Protein AF-W2P887-F1 (afdb_monomer_lite)

Radius of gyration: 29.13 Å; chains: 1; bounding box: 66×40×72 Å

Sequence (204 aa):
MIRRPKNTNKAKFKALDRGAKTVVAAAAAVGVNRSTWYRRKKQEATIKVAAHNTATIFYTSRTTKILLDWIVEMRKNRYLCVSMACMLIMLARYDPERAKYRTRLGNLAFLKRFLKRNRLTVRRITQKGRKKRSDMEIWQPSVDGCRLLILDSLKVNRMASLRAVLGKCCTQLQFVSSGITGLGQPMDVAVMKPFKDAFPYVCI

pLDD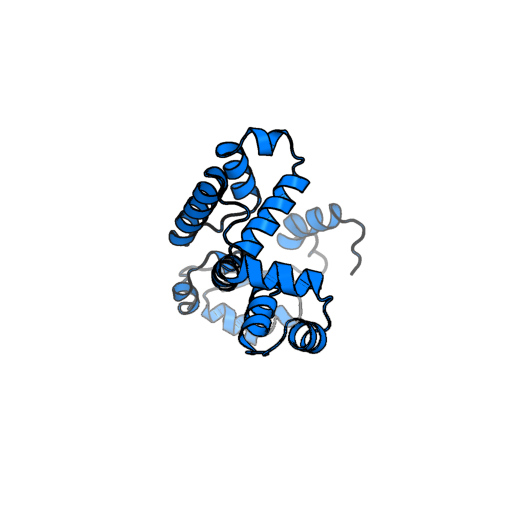T: mean 71.57, std 14.9, range [26.7, 88.81]

Organism: Phytophthora nicotianae (strain INRA-310) (NCBI:txid761204)

Foldseek 3Di:
DPPDPPLVLLVLLVLVVPPDPDLVVSCVVSVHDSVVSVVSVVCNVVSVVPSVVDQDPPDPDVLLVVLVVVQVVQVVVLQDQCDLVNSLVSSCVSPVPVSVVDDPVRSSVVVVVSCVSVVNDRDDDDPVSRDDPVVVVPPPPPDPDQAEDEEEPDPVCPDPVNVVVCVVVNYHYDYDYPPCCCPPPCCNPVPVVVVCVVPVPDDD

Secondary structure (DSSP, 8-state):
-------HHHHHHHHHTT--SSHHHHHHHHT--HHHHHHHHHTHHHHHHHHHS-S-GGG--HHHHHHHHHHHHHHHTSS----HHHHHHHHHHH-HHHHHHS-HHHHHHHHHHHHHHTT-------GGGGS-SHHHH--S----S-EEEEEE--TTTT-HHHHHHHHHTTEEEEEEPTT-HHHH-HIIIIIIHHHHHT-TT---

Structure (mmCIF, N/CA/C/O backbone):
data_AF-W2P887-F1
#
_entry.id   AF-W2P887-F1
#
loop_
_atom_site.group_PDB
_atom_site.id
_atom_site.type_symbol
_atom_site.label_atom_id
_atom_site.label_alt_id
_atom_site.label_comp_id
_atom_site.label_asym_id
_atom_site.label_entity_id
_atom_site.label_seq_id
_atom_site.pdbx_PDB_ins_code
_atom_site.Cartn_x
_atom_site.Cartn_y
_atom_site.Cartn_z
_atom_site.occupancy
_atom_site.B_iso_or_equiv
_atom_site.auth_seq_id
_atom_site.auth_comp_id
_atom_site.auth_asym_id
_atom_site.auth_atom_id
_atom_site.pdbx_PDB_model_num
ATOM 1 N N . MET A 1 1 ? -7.686 -0.568 -12.544 1.00 30.73 1 MET A N 1
ATOM 2 C CA . MET A 1 1 ? -6.718 -1.331 -13.375 1.00 30.73 1 MET A CA 1
ATOM 3 C C . MET A 1 1 ? -5.423 -1.637 -12.616 1.00 30.73 1 MET A C 1
ATOM 5 O O . MET A 1 1 ? -4.614 -0.744 -12.369 1.00 30.73 1 MET A O 1
ATOM 9 N N . ILE A 1 2 ? -5.192 -2.898 -12.239 1.00 26.70 2 ILE A N 1
ATOM 10 C CA . ILE A 1 2 ? -3.908 -3.337 -11.672 1.00 26.70 2 ILE A CA 1
ATOM 11 C C . ILE A 1 2 ? -2.881 -3.372 -12.812 1.00 26.70 2 ILE A C 1
ATOM 13 O O . ILE A 1 2 ? -2.858 -4.309 -13.603 1.00 26.70 2 ILE A O 1
ATOM 17 N N . ARG A 1 3 ? -2.015 -2.353 -12.917 1.00 31.94 3 ARG A N 1
ATOM 18 C CA . ARG A 1 3 ? -0.856 -2.418 -13.826 1.00 31.94 3 ARG A CA 1
ATOM 19 C C . ARG A 1 3 ? 0.043 -3.580 -13.384 1.00 31.94 3 ARG A C 1
ATOM 21 O O . ARG A 1 3 ? 0.702 -3.468 -12.343 1.00 31.94 3 ARG A O 1
ATOM 28 N N . ARG A 1 4 ? 0.031 -4.684 -14.145 1.00 38.22 4 ARG A N 1
ATOM 29 C CA . ARG A 1 4 ? 1.011 -5.775 -14.033 1.00 38.22 4 ARG A CA 1
ATOM 30 C C . ARG A 1 4 ? 2.406 -5.179 -14.280 1.00 38.22 4 ARG A C 1
ATOM 32 O O . ARG A 1 4 ? 2.539 -4.328 -15.165 1.00 38.22 4 ARG A O 1
ATOM 39 N N . PRO A 1 5 ? 3.440 -5.553 -13.506 1.00 47.03 5 PRO A N 1
ATOM 40 C CA . PRO A 1 5 ? 4.797 -5.119 -13.803 1.00 47.03 5 PRO A CA 1
ATOM 41 C C . PRO A 1 5 ? 5.125 -5.568 -15.226 1.00 47.03 5 PRO A C 1
ATOM 43 O O . PRO A 1 5 ? 4.989 -6.752 -15.537 1.00 47.03 5 PRO A O 1
ATOM 46 N N . LYS A 1 6 ? 5.503 -4.633 -16.107 1.00 50.62 6 LYS A N 1
ATOM 47 C CA . LYS A 1 6 ? 5.934 -4.985 -17.461 1.00 50.62 6 LYS A CA 1
ATOM 48 C C . LYS A 1 6 ? 7.164 -5.874 -17.305 1.00 50.62 6 LYS A C 1
ATOM 50 O O . LYS A 1 6 ? 8.239 -5.391 -16.952 1.00 50.62 6 LYS A O 1
ATOM 55 N N . ASN A 1 7 ? 7.001 -7.175 -17.533 1.00 60.78 7 ASN A N 1
ATOM 56 C CA . ASN A 1 7 ? 8.072 -8.166 -17.455 1.00 60.78 7 ASN A CA 1
ATOM 57 C C . ASN A 1 7 ? 8.981 -8.091 -18.696 1.00 60.78 7 ASN A C 1
ATOM 59 O O . ASN A 1 7 ? 9.309 -9.081 -19.346 1.00 60.78 7 ASN A O 1
ATOM 63 N N . THR A 1 8 ? 9.321 -6.860 -19.067 1.00 69.31 8 THR A N 1
ATOM 64 C CA . THR A 1 8 ? 9.947 -6.492 -20.330 1.00 69.31 8 THR A CA 1
ATOM 65 C C . THR A 1 8 ? 11.351 -7.065 -20.427 1.00 69.31 8 THR A C 1
ATOM 67 O O . THR A 1 8 ? 11.766 -7.433 -21.514 1.00 69.31 8 THR A O 1
ATOM 70 N N . ASN A 1 9 ? 12.072 -7.186 -19.308 1.00 72.25 9 ASN A N 1
ATOM 71 C CA . ASN A 1 9 ? 13.423 -7.748 -19.302 1.00 72.25 9 ASN A CA 1
ATOM 72 C C . ASN A 1 9 ? 13.411 -9.272 -19.458 1.00 72.25 9 ASN A C 1
ATOM 74 O O . ASN A 1 9 ? 14.207 -9.787 -20.231 1.00 72.25 9 ASN A O 1
ATOM 78 N N . LYS A 1 10 ? 12.453 -9.986 -18.849 1.00 74.12 10 LYS A N 1
ATOM 79 C CA . LYS A 1 10 ? 12.288 -11.431 -19.080 1.00 74.12 10 LYS A CA 1
ATOM 80 C C . LYS A 1 10 ? 11.846 -11.730 -20.511 1.00 74.12 10 LYS A C 1
ATOM 82 O O . LYS A 1 10 ? 12.328 -12.686 -21.101 1.00 74.12 10 LYS A O 1
ATOM 87 N N . ALA A 1 11 ? 10.981 -10.894 -21.091 1.00 76.75 11 ALA A N 1
ATOM 88 C CA . ALA A 1 11 ? 10.606 -10.998 -22.502 1.00 76.75 11 ALA A CA 1
ATOM 89 C C . ALA A 1 11 ? 11.792 -10.709 -23.442 1.00 76.75 11 ALA A C 1
ATOM 91 O O . ALA A 1 11 ? 11.994 -11.443 -24.403 1.00 76.75 11 ALA A O 1
ATOM 92 N N . LYS A 1 12 ? 12.611 -9.688 -23.143 1.00 78.25 12 LYS A N 1
ATOM 93 C CA . LYS A 1 12 ? 13.851 -9.393 -23.885 1.00 78.25 12 LYS A CA 1
ATOM 94 C C . LYS A 1 12 ? 14.859 -10.538 -23.794 1.00 78.25 12 LYS A C 1
ATOM 96 O O . LYS A 1 12 ? 15.437 -10.887 -24.811 1.00 78.25 12 LYS A O 1
ATOM 101 N N . PHE A 1 13 ? 15.043 -11.120 -22.610 1.00 78.38 13 PHE A N 1
ATOM 102 C CA . PHE A 1 13 ? 15.954 -12.244 -22.403 1.00 78.38 13 PHE A CA 1
ATOM 103 C C . PHE A 1 13 ? 15.488 -13.495 -23.159 1.00 78.38 13 PHE A C 1
ATOM 105 O O . PHE A 1 13 ? 16.244 -14.039 -23.950 1.00 78.38 13 PHE A O 1
ATOM 112 N N . LYS A 1 14 ? 14.205 -13.869 -23.036 1.00 80.00 14 LYS A N 1
ATOM 113 C CA . LYS A 1 14 ? 13.611 -14.966 -23.822 1.00 80.00 14 LYS A CA 1
ATOM 114 C C . LYS A 1 14 ? 13.719 -14.759 -25.331 1.00 80.00 14 LYS A C 1
ATOM 116 O O . LYS A 1 14 ? 13.751 -15.730 -26.070 1.00 80.00 14 LYS A O 1
ATOM 121 N N . ALA A 1 15 ? 13.699 -13.511 -25.793 1.00 78.81 15 ALA A N 1
ATOM 122 C CA . ALA A 1 15 ? 13.874 -13.211 -27.204 1.00 78.81 15 ALA A CA 1
ATOM 123 C C . ALA A 1 15 ? 15.321 -13.465 -27.656 1.00 78.81 15 ALA A C 1
ATOM 125 O O . ALA A 1 15 ? 15.508 -14.039 -28.721 1.00 78.81 15 ALA A O 1
ATOM 126 N N . LEU A 1 16 ? 16.317 -13.073 -26.849 1.00 76.62 16 LEU A N 1
ATOM 127 C CA . LEU A 1 16 ? 17.747 -13.278 -27.129 1.00 76.62 16 LEU A CA 1
ATOM 128 C C . LEU A 1 16 ? 18.133 -14.767 -27.176 1.00 76.62 16 LEU A C 1
ATOM 130 O O . LEU A 1 16 ? 18.945 -15.146 -28.010 1.00 76.62 16 LEU A O 1
ATOM 134 N N . ASP A 1 17 ? 17.471 -15.600 -26.370 1.00 71.06 17 ASP A N 1
ATOM 135 C CA . ASP A 1 17 ? 17.682 -17.055 -26.297 1.00 71.06 17 ASP A CA 1
ATOM 136 C C . ASP A 1 17 ? 17.237 -17.820 -27.565 1.00 71.06 17 ASP A C 1
ATOM 138 O O . ASP A 1 17 ? 17.577 -18.979 -27.762 1.00 71.06 17 ASP A O 1
ATOM 142 N N . ARG A 1 18 ? 16.494 -17.177 -28.484 1.00 66.94 18 ARG A N 1
ATOM 143 C CA . ARG A 1 18 ? 15.943 -17.822 -29.697 1.00 66.94 18 ARG A CA 1
ATOM 144 C C . ARG A 1 18 ? 16.965 -18.111 -30.808 1.00 66.94 18 ARG A C 1
ATOM 146 O O . ARG A 1 18 ? 16.555 -18.421 -31.920 1.00 66.94 18 ARG A O 1
ATOM 153 N N . GLY A 1 19 ? 18.269 -18.010 -30.543 1.00 60.59 19 GLY A N 1
ATOM 154 C CA . GLY A 1 19 ? 19.315 -18.621 -31.381 1.00 60.59 19 GLY A CA 1
ATOM 155 C C . GLY A 1 19 ? 19.287 -18.279 -32.880 1.00 60.59 19 GLY A C 1
ATOM 156 O O . GLY A 1 19 ? 19.616 -19.122 -33.710 1.00 60.59 19 GLY A O 1
ATOM 157 N N . ALA A 1 20 ? 18.874 -17.069 -33.265 1.00 62.34 20 ALA A N 1
ATOM 158 C CA . ALA A 1 20 ? 18.814 -16.687 -34.676 1.00 62.34 20 ALA A CA 1
ATOM 159 C C . ALA A 1 20 ? 20.214 -16.379 -35.245 1.00 62.34 20 ALA A C 1
ATOM 161 O O . ALA A 1 20 ? 20.971 -15.590 -34.673 1.00 62.34 20 ALA A O 1
ATOM 162 N N . LYS A 1 21 ? 20.531 -16.962 -36.413 1.00 65.75 21 LYS A N 1
ATOM 163 C CA . LYS A 1 21 ? 21.855 -16.889 -37.067 1.00 65.75 21 LYS A CA 1
ATOM 164 C C . LYS A 1 21 ? 22.260 -15.472 -37.506 1.00 65.75 21 LYS A C 1
ATOM 166 O O . LYS A 1 21 ? 23.446 -15.164 -37.539 1.00 65.75 21 LYS A O 1
ATOM 171 N N . THR A 1 22 ? 21.303 -14.584 -37.804 1.00 75.50 22 THR A N 1
ATOM 172 C CA . THR A 1 22 ? 21.578 -13.203 -38.247 1.00 75.50 22 THR A CA 1
ATOM 173 C C . THR A 1 22 ? 20.774 -12.157 -37.471 1.00 75.50 22 THR A C 1
ATOM 175 O O . THR A 1 22 ? 19.645 -12.387 -37.037 1.00 75.50 22 THR A O 1
ATOM 178 N N . VAL A 1 23 ? 21.355 -10.959 -37.314 1.00 73.56 23 VAL A N 1
ATOM 179 C CA . VAL A 1 23 ? 20.752 -9.814 -36.594 1.00 73.56 23 VAL A CA 1
ATOM 180 C C . VAL A 1 23 ? 19.424 -9.382 -37.230 1.00 73.56 23 VAL A C 1
ATOM 182 O O . VAL A 1 23 ? 18.516 -8.974 -36.514 1.00 73.56 23 VAL A O 1
ATOM 185 N N . VAL A 1 24 ? 19.296 -9.487 -38.557 1.00 76.88 24 VAL A N 1
ATOM 186 C CA . VAL A 1 24 ? 18.097 -9.080 -39.310 1.00 76.88 24 VAL A CA 1
ATOM 187 C C . VAL A 1 24 ? 16.934 -10.042 -39.061 1.00 76.88 24 VAL A C 1
ATOM 189 O O . VAL A 1 24 ? 15.846 -9.594 -38.704 1.00 76.88 24 VAL A O 1
ATOM 192 N N . ALA A 1 25 ? 17.177 -11.353 -39.144 1.00 77.44 25 ALA A N 1
ATOM 193 C CA . ALA A 1 25 ? 16.158 -12.366 -38.868 1.00 77.44 25 ALA A CA 1
ATOM 194 C C . ALA A 1 25 ? 15.693 -12.318 -37.404 1.00 77.44 25 ALA A C 1
ATOM 196 O O . ALA A 1 25 ? 14.500 -12.386 -37.111 1.00 77.44 25 ALA A O 1
ATOM 197 N N . ALA A 1 26 ? 16.633 -12.116 -36.479 1.00 77.19 26 ALA A N 1
ATOM 198 C CA . ALA A 1 26 ? 16.341 -12.004 -35.055 1.00 77.19 26 ALA A CA 1
ATOM 199 C C . ALA A 1 26 ? 15.503 -10.757 -34.711 1.00 77.19 26 ALA A C 1
ATOM 201 O O . ALA A 1 26 ? 14.602 -10.808 -33.874 1.00 77.19 26 ALA A O 1
ATOM 202 N N . ALA A 1 27 ? 15.788 -9.633 -35.374 1.00 79.62 27 ALA A N 1
ATOM 203 C CA . ALA A 1 27 ? 15.058 -8.381 -35.219 1.00 79.62 27 ALA A CA 1
ATOM 204 C C . ALA A 1 27 ? 13.618 -8.492 -35.764 1.00 79.62 27 ALA A C 1
ATOM 206 O O . ALA A 1 27 ? 12.669 -8.108 -35.073 1.00 79.62 27 ALA A O 1
ATOM 207 N N . ALA A 1 28 ? 13.451 -9.102 -36.943 1.00 81.81 28 ALA A N 1
ATOM 208 C CA . ALA A 1 28 ? 12.149 -9.365 -37.557 1.00 81.81 28 ALA A CA 1
ATOM 209 C C . ALA A 1 28 ? 11.279 -10.306 -36.703 1.00 81.81 28 ALA A C 1
ATOM 211 O O . ALA A 1 28 ? 10.123 -9.989 -36.431 1.00 81.81 28 ALA A O 1
ATOM 212 N N . ALA A 1 29 ? 11.852 -11.392 -36.171 1.00 80.12 29 ALA A N 1
ATOM 213 C CA . ALA A 1 29 ? 11.143 -12.373 -35.338 1.00 80.12 29 ALA A CA 1
ATOM 214 C C . ALA A 1 29 ? 10.575 -11.803 -34.021 1.00 80.12 29 ALA A C 1
ATOM 216 O O . ALA A 1 29 ? 9.721 -12.417 -33.380 1.00 80.12 29 ALA A O 1
ATOM 217 N N . VAL A 1 30 ? 11.072 -10.645 -33.581 1.00 78.81 30 VAL A N 1
ATOM 218 C CA . VAL A 1 30 ? 10.656 -9.981 -32.335 1.00 78.81 30 VAL A CA 1
ATOM 219 C C . VAL A 1 30 ? 9.882 -8.687 -32.627 1.00 78.81 30 VAL A C 1
ATOM 221 O O . VAL A 1 30 ? 9.382 -8.058 -31.694 1.00 78.81 30 VAL A O 1
ATOM 224 N N . GLY A 1 31 ? 9.757 -8.291 -33.900 1.00 82.75 31 GLY A N 1
ATOM 225 C CA . GLY A 1 31 ? 9.081 -7.061 -34.319 1.00 82.75 31 GLY A CA 1
ATOM 226 C C . GLY A 1 31 ? 9.814 -5.794 -33.870 1.00 82.75 31 GLY A C 1
ATOM 227 O O . GLY A 1 31 ? 9.191 -4.839 -33.410 1.00 82.75 31 GLY A O 1
ATOM 228 N N . VAL A 1 32 ? 11.150 -5.793 -33.903 1.00 83.12 32 VAL A N 1
ATOM 229 C CA . VAL A 1 32 ? 11.984 -4.691 -33.399 1.00 83.12 32 VAL A CA 1
ATOM 230 C C . VAL A 1 32 ? 13.008 -4.283 -34.457 1.00 83.12 32 VAL A C 1
ATOM 232 O O . VAL A 1 32 ? 13.523 -5.127 -35.171 1.00 83.12 32 VAL A O 1
ATOM 235 N N . ASN A 1 33 ? 13.359 -2.995 -34.539 1.00 87.75 33 ASN A N 1
ATOM 236 C CA . ASN A 1 33 ? 14.396 -2.523 -35.463 1.00 87.75 33 ASN A CA 1
ATOM 237 C C . ASN A 1 33 ? 15.772 -3.176 -35.182 1.00 87.75 33 ASN A C 1
ATOM 239 O O . ASN A 1 33 ? 16.153 -3.385 -34.021 1.00 87.75 33 ASN A O 1
ATOM 243 N N . ARG A 1 34 ? 16.551 -3.421 -36.247 1.00 84.25 34 ARG A N 1
ATOM 244 C CA . ARG A 1 34 ? 17.922 -3.965 -36.216 1.00 84.25 34 ARG A CA 1
ATOM 245 C C . ARG A 1 34 ? 18.828 -3.271 -35.190 1.00 84.25 34 ARG A C 1
ATOM 247 O O . ARG A 1 34 ? 19.528 -3.954 -34.443 1.00 84.25 34 ARG A O 1
ATOM 254 N N . SER A 1 35 ? 18.793 -1.940 -35.104 1.00 85.44 35 SER A N 1
ATOM 255 C CA . SER A 1 35 ? 19.617 -1.159 -34.164 1.00 85.44 35 SER A CA 1
ATOM 256 C C . SER A 1 35 ? 19.277 -1.461 -32.700 1.00 85.44 35 SER A C 1
ATOM 258 O O . SER A 1 35 ? 20.150 -1.598 -31.839 1.00 85.44 35 SER A O 1
ATOM 260 N N . THR A 1 36 ? 17.990 -1.646 -32.410 1.00 83.00 36 THR A N 1
ATOM 261 C CA . THR A 1 36 ? 17.512 -1.967 -31.067 1.00 83.00 36 THR A CA 1
ATOM 262 C C . THR A 1 36 ? 17.841 -3.410 -30.694 1.00 83.00 36 THR A C 1
ATOM 264 O O . THR A 1 36 ? 18.157 -3.667 -29.530 1.00 83.00 36 THR A O 1
ATOM 267 N N . TRP A 1 37 ? 17.817 -4.339 -31.655 1.00 83.19 37 TRP A N 1
ATOM 268 C CA . TRP A 1 37 ? 18.294 -5.706 -31.446 1.00 83.19 37 TRP A CA 1
ATOM 269 C C . TRP A 1 37 ? 19.796 -5.746 -31.146 1.00 83.19 37 TRP A C 1
ATOM 271 O O . TRP A 1 37 ? 20.202 -6.336 -30.146 1.00 83.19 37 TRP A O 1
ATOM 281 N N . TYR A 1 38 ? 20.606 -5.034 -31.934 1.00 83.88 38 TYR A N 1
ATOM 282 C CA . TYR A 1 38 ? 22.048 -4.914 -31.713 1.00 83.88 38 TYR A CA 1
ATOM 283 C C . TYR A 1 38 ? 22.377 -4.399 -30.304 1.00 83.88 38 TYR A C 1
ATOM 285 O O . TYR A 1 38 ? 23.150 -5.019 -29.573 1.00 83.88 38 TYR A O 1
ATOM 293 N N . ARG A 1 39 ? 21.707 -3.325 -29.861 1.00 83.50 39 ARG A N 1
ATOM 294 C CA . ARG A 1 39 ? 21.875 -2.783 -28.502 1.00 83.50 39 ARG A CA 1
ATOM 295 C C . ARG A 1 39 ? 21.492 -3.787 -27.410 1.00 83.50 39 ARG A C 1
ATOM 297 O O . ARG A 1 39 ? 22.158 -3.841 -26.381 1.00 83.50 39 ARG A O 1
ATOM 304 N N . ARG A 1 40 ? 20.431 -4.578 -27.620 1.00 85.38 40 ARG A N 1
ATOM 305 C CA . ARG A 1 40 ? 20.018 -5.629 -26.672 1.00 85.38 40 ARG A CA 1
ATOM 306 C C . ARG A 1 40 ? 21.051 -6.748 -26.591 1.00 85.38 40 ARG A C 1
ATOM 308 O O . ARG A 1 40 ? 21.378 -7.147 -25.482 1.00 85.38 40 ARG A O 1
ATOM 315 N N . LYS A 1 41 ? 21.589 -7.196 -27.729 1.00 83.25 41 LYS A N 1
ATOM 316 C CA . LYS A 1 41 ? 22.638 -8.224 -27.779 1.00 83.25 41 LYS A CA 1
ATOM 317 C C . LYS A 1 41 ? 23.917 -7.753 -27.074 1.00 83.25 41 LYS A C 1
ATOM 319 O O . LYS A 1 41 ? 24.463 -8.473 -26.253 1.00 83.25 41 LYS A O 1
ATOM 324 N N . LYS A 1 42 ? 24.328 -6.495 -27.280 1.00 86.38 42 LYS A N 1
ATOM 325 C CA . LYS A 1 42 ? 25.476 -5.897 -26.569 1.00 86.38 42 LYS A CA 1
ATOM 326 C C . LYS A 1 42 ? 25.290 -5.855 -25.041 1.00 86.38 42 LYS A C 1
ATOM 328 O O . LYS A 1 42 ? 26.265 -5.891 -24.305 1.00 86.38 42 LYS A O 1
ATOM 333 N N . GLN A 1 43 ? 24.048 -5.769 -24.562 1.00 85.31 43 GLN A N 1
ATOM 334 C CA . GLN A 1 43 ? 23.698 -5.697 -23.136 1.00 85.31 43 GLN A CA 1
ATOM 335 C C . GLN A 1 43 ? 23.152 -7.023 -22.587 1.00 85.31 43 GLN A C 1
ATOM 337 O O . GLN A 1 43 ? 22.463 -7.032 -21.566 1.00 85.31 43 GLN A O 1
ATOM 342 N N . GLU A 1 44 ? 23.418 -8.144 -23.254 1.00 83.94 44 GLU A N 1
ATOM 343 C CA . GLU A 1 44 ? 22.816 -9.439 -22.936 1.00 83.94 44 GLU A CA 1
ATOM 344 C C . GLU A 1 44 ? 23.065 -9.879 -21.489 1.00 83.94 44 GLU A C 1
ATOM 346 O O . GLU A 1 44 ? 22.110 -10.201 -20.781 1.00 83.94 44 GLU A O 1
ATOM 351 N N . ALA A 1 45 ? 24.309 -9.804 -21.009 1.00 82.31 45 ALA A N 1
ATOM 352 C CA . ALA A 1 45 ? 24.655 -10.149 -19.629 1.00 82.31 45 ALA A CA 1
ATOM 353 C C . ALA A 1 45 ? 23.879 -9.290 -18.611 1.00 82.31 45 ALA A C 1
ATOM 355 O O . ALA A 1 45 ? 23.282 -9.809 -17.666 1.00 82.31 45 ALA A O 1
ATOM 356 N N . THR A 1 46 ? 23.791 -7.978 -18.847 1.00 80.75 46 THR A N 1
ATOM 357 C CA . THR A 1 46 ? 23.026 -7.047 -18.005 1.00 80.75 46 THR A CA 1
ATOM 358 C C . THR A 1 46 ? 21.527 -7.345 -18.048 1.00 80.75 46 THR A C 1
ATOM 360 O O . THR A 1 46 ? 20.853 -7.296 -17.018 1.00 80.75 46 THR A O 1
ATOM 363 N N . ILE A 1 47 ? 20.986 -7.686 -19.222 1.00 80.00 47 ILE A N 1
ATOM 364 C CA . ILE A 1 47 ? 19.578 -8.058 -19.398 1.00 80.00 47 ILE A CA 1
ATOM 365 C C . ILE A 1 47 ? 19.282 -9.389 -18.702 1.00 80.00 47 ILE A C 1
ATOM 367 O O . ILE A 1 47 ? 18.226 -9.494 -18.086 1.00 80.00 47 ILE A O 1
ATOM 371 N N . LYS A 1 48 ? 20.198 -10.366 -18.733 1.00 81.12 48 LYS A N 1
ATOM 372 C CA . LYS A 1 48 ? 20.083 -11.651 -18.024 1.00 81.12 48 LYS A CA 1
ATOM 373 C C . LYS A 1 48 ? 20.023 -11.436 -16.512 1.00 81.12 48 LYS A C 1
ATOM 375 O O . LYS A 1 48 ? 19.069 -11.875 -15.867 1.00 81.12 48 LYS A O 1
ATOM 380 N N . VAL A 1 49 ? 20.966 -10.664 -15.970 1.00 76.81 49 VAL A N 1
ATOM 381 C CA . VAL A 1 49 ? 20.989 -10.283 -14.549 1.00 76.81 49 VAL A CA 1
ATOM 382 C C . VAL A 1 49 ? 19.713 -9.529 -14.169 1.00 76.81 49 VAL A C 1
ATOM 384 O O . VAL A 1 49 ? 19.068 -9.878 -13.188 1.00 76.81 49 VAL A O 1
ATOM 387 N N . ALA A 1 50 ? 19.282 -8.545 -14.963 1.00 70.88 50 ALA A N 1
ATOM 388 C CA . ALA A 1 50 ? 18.079 -7.751 -14.694 1.00 70.88 50 ALA A CA 1
ATOM 389 C C . ALA A 1 50 ? 16.751 -8.492 -14.956 1.00 70.88 50 ALA A C 1
ATOM 391 O O . ALA A 1 50 ? 15.702 -8.068 -14.467 1.00 70.88 50 ALA A O 1
ATOM 392 N N . ALA A 1 51 ? 16.754 -9.559 -15.759 1.00 69.94 51 ALA A N 1
ATOM 393 C CA . ALA A 1 51 ? 15.601 -10.432 -15.968 1.00 69.94 51 ALA A CA 1
ATOM 394 C C . ALA A 1 51 ? 15.382 -11.356 -14.766 1.00 69.94 51 ALA A C 1
ATOM 396 O O . ALA A 1 51 ? 14.233 -11.632 -14.418 1.00 69.94 51 ALA A O 1
ATOM 397 N N . HIS A 1 52 ? 16.472 -11.794 -14.130 1.00 67.69 52 HIS A N 1
ATOM 398 C CA . HIS A 1 52 ? 16.434 -12.577 -12.900 1.00 67.69 52 HIS A CA 1
ATOM 399 C C . HIS A 1 52 ? 16.176 -11.682 -11.673 1.00 67.69 52 HIS A C 1
ATOM 401 O O . HIS A 1 52 ? 15.286 -11.953 -10.864 1.00 67.69 52 HIS A O 1
ATOM 407 N N . ASN A 1 53 ? 16.861 -10.538 -11.597 1.00 62.00 53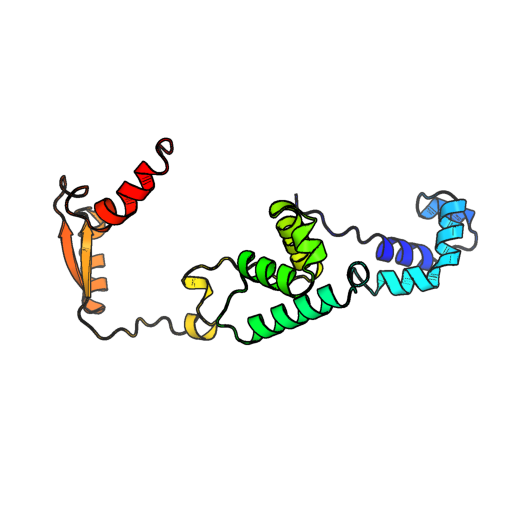 ASN A N 1
ATOM 408 C CA . ASN A 1 53 ? 16.681 -9.511 -10.571 1.00 62.00 53 ASN A CA 1
ATOM 409 C C . ASN A 1 53 ? 15.452 -8.655 -10.883 1.00 62.00 53 ASN A C 1
ATOM 411 O O . ASN A 1 53 ? 15.529 -7.523 -11.366 1.00 62.00 53 ASN A O 1
ATOM 415 N N . THR A 1 54 ? 14.272 -9.211 -10.620 1.00 53.53 54 THR A N 1
ATOM 416 C CA . THR A 1 54 ? 13.024 -8.484 -10.840 1.00 53.53 54 THR A CA 1
ATOM 417 C C . THR A 1 54 ? 12.893 -7.363 -9.797 1.00 53.53 54 THR A C 1
ATOM 419 O O . THR A 1 54 ? 12.612 -7.621 -8.634 1.00 5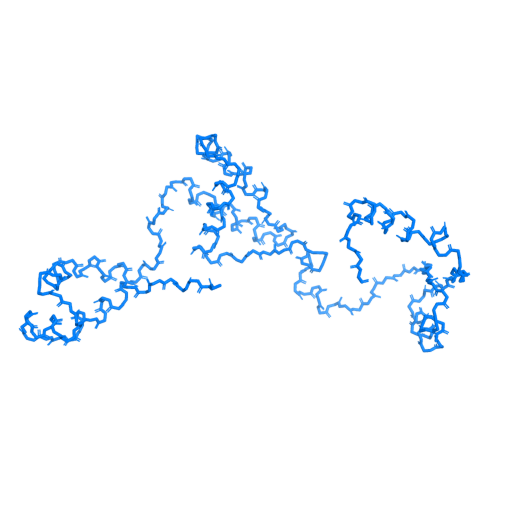3.53 54 THR A O 1
ATOM 422 N N . ALA A 1 55 ? 13.023 -6.109 -10.238 1.00 50.09 55 ALA A N 1
ATOM 423 C CA . ALA A 1 55 ? 12.610 -4.887 -9.528 1.00 50.09 55 ALA A CA 1
ATOM 424 C C . ALA A 1 55 ? 13.406 -4.430 -8.282 1.00 50.09 55 ALA A C 1
ATOM 426 O O . ALA A 1 55 ? 12.968 -3.480 -7.632 1.00 50.09 55 ALA A O 1
ATOM 427 N N . THR A 1 56 ? 14.565 -5.008 -7.968 1.00 46.28 56 THR A N 1
ATOM 428 C CA . THR A 1 56 ? 15.271 -4.686 -6.709 1.00 46.28 56 THR A CA 1
ATOM 429 C C . THR A 1 56 ? 16.079 -3.378 -6.742 1.00 46.28 56 THR A C 1
ATOM 431 O O . THR A 1 56 ? 16.329 -2.792 -5.698 1.00 46.28 56 THR A O 1
ATOM 434 N N . ILE A 1 57 ? 16.471 -2.872 -7.919 1.00 45.81 57 ILE A N 1
ATOM 435 C CA . ILE A 1 57 ? 17.611 -1.930 -8.015 1.00 45.81 57 ILE A CA 1
ATOM 436 C C . ILE A 1 57 ? 17.211 -0.436 -8.047 1.00 45.81 57 ILE A C 1
ATOM 438 O O . ILE A 1 57 ? 18.068 0.434 -8.027 1.00 45.81 57 ILE A O 1
ATOM 442 N N . PHE A 1 58 ? 15.923 -0.072 -8.071 1.00 43.19 58 PHE A N 1
ATOM 443 C CA . PHE A 1 58 ? 15.568 1.357 -8.227 1.00 43.19 58 PHE A CA 1
ATOM 444 C C . PHE A 1 58 ? 15.557 2.173 -6.927 1.00 43.19 58 PHE A C 1
ATOM 446 O O . PHE A 1 58 ? 15.526 3.398 -6.980 1.00 43.19 58 PHE A O 1
ATOM 453 N N . TYR A 1 59 ? 15.582 1.512 -5.769 1.00 49.19 59 TYR A N 1
ATOM 454 C CA . TYR A 1 59 ? 15.744 2.160 -4.471 1.00 49.19 59 TYR A CA 1
ATOM 455 C C . TYR A 1 59 ? 16.582 1.247 -3.578 1.00 49.19 59 TYR A C 1
ATOM 457 O O . TYR A 1 59 ? 16.071 0.570 -2.695 1.00 49.19 59 TYR A O 1
ATOM 465 N N . THR A 1 60 ? 17.874 1.181 -3.875 1.00 50.19 60 THR A N 1
ATOM 466 C CA . THR A 1 60 ? 18.909 0.679 -2.965 1.00 50.19 60 THR A CA 1
ATOM 467 C C . THR A 1 60 ? 19.626 1.857 -2.310 1.00 50.19 60 THR A C 1
ATOM 469 O O . THR A 1 60 ? 20.822 1.790 -2.046 1.00 50.19 60 THR A O 1
ATOM 472 N N . SER A 1 61 ? 18.923 2.970 -2.056 1.00 61.09 61 SER A N 1
ATOM 473 C CA . SER A 1 61 ? 19.474 3.954 -1.129 1.00 61.09 61 SER A CA 1
ATOM 474 C C . SER A 1 61 ? 19.487 3.307 0.252 1.00 61.09 61 SER A C 1
ATOM 476 O O . SER A 1 61 ? 18.540 2.602 0.626 1.00 61.09 61 SER A O 1
ATOM 478 N N . ARG A 1 62 ? 20.556 3.537 1.017 1.00 64.94 62 ARG A N 1
ATOM 479 C CA . ARG A 1 62 ? 20.714 3.033 2.391 1.00 64.94 62 ARG A CA 1
ATOM 480 C C . ARG A 1 62 ? 19.431 3.219 3.217 1.00 64.94 62 ARG A C 1
ATOM 482 O O . ARG A 1 62 ? 18.986 2.294 3.888 1.00 64.94 62 ARG A O 1
ATOM 489 N N . THR A 1 63 ? 18.775 4.367 3.050 1.00 67.94 63 THR A N 1
ATOM 490 C CA . THR A 1 63 ? 17.510 4.740 3.701 1.00 67.94 63 THR A CA 1
ATOM 491 C C . THR A 1 63 ? 16.343 3.804 3.376 1.00 67.94 63 THR A C 1
ATOM 493 O O . THR A 1 63 ? 15.604 3.393 4.268 1.00 67.94 63 THR A O 1
ATOM 496 N N . THR A 1 64 ? 16.186 3.397 2.115 1.00 74.31 64 THR A N 1
ATOM 497 C CA . THR A 1 64 ? 15.110 2.477 1.711 1.00 74.31 64 THR A CA 1
ATOM 498 C C . THR A 1 64 ? 15.315 1.040 2.176 1.00 74.31 64 THR A C 1
ATOM 500 O O . THR A 1 64 ? 14.324 0.351 2.420 1.00 74.31 64 THR A O 1
ATOM 503 N N . LYS A 1 65 ? 16.570 0.607 2.350 1.00 78.94 65 LYS A N 1
ATOM 504 C CA . LYS A 1 65 ? 16.893 -0.699 2.934 1.00 78.94 65 LYS A CA 1
ATOM 505 C C . LYS A 1 65 ? 16.567 -0.722 4.429 1.00 78.94 65 LYS A C 1
ATOM 507 O O . LYS A 1 65 ? 15.818 -1.586 4.861 1.00 78.94 65 LYS A O 1
ATOM 512 N N . ILE A 1 66 ? 17.003 0.303 5.167 1.00 83.19 66 ILE A N 1
ATOM 513 C CA . ILE A 1 66 ? 16.702 0.458 6.600 1.00 83.19 66 ILE A CA 1
ATOM 514 C C . ILE A 1 66 ? 15.186 0.483 6.848 1.00 83.19 66 ILE A C 1
ATOM 516 O O . ILE A 1 66 ? 14.686 -0.198 7.739 1.00 83.19 66 ILE A O 1
ATOM 520 N N . LEU A 1 67 ? 14.430 1.214 6.021 1.00 84.88 67 LEU A N 1
ATOM 521 C CA . LEU A 1 67 ? 12.971 1.249 6.129 1.00 84.88 67 LEU A CA 1
ATOM 522 C C . LEU A 1 67 ? 12.331 -0.126 5.866 1.00 84.88 67 LEU A C 1
ATOM 524 O O . LEU A 1 67 ? 11.331 -0.463 6.498 1.00 84.88 67 LEU A O 1
ATOM 528 N N . LEU A 1 68 ? 12.874 -0.915 4.932 1.00 83.00 68 LEU A N 1
ATOM 529 C CA . LEU A 1 68 ? 12.378 -2.262 4.652 1.00 83.00 68 LEU A CA 1
ATOM 530 C C . LEU A 1 68 ? 12.629 -3.203 5.834 1.00 83.00 68 LEU A C 1
ATOM 532 O O . LEU A 1 68 ? 11.695 -3.882 6.260 1.00 83.00 68 LEU A O 1
ATOM 536 N N . ASP A 1 69 ? 13.852 -3.200 6.364 1.00 83.38 69 ASP A N 1
ATOM 537 C CA . ASP A 1 69 ? 14.262 -4.044 7.488 1.00 83.38 69 ASP A CA 1
ATOM 538 C C . ASP A 1 69 ? 13.405 -3.744 8.724 1.00 83.38 69 ASP A C 1
ATOM 540 O O . ASP A 1 69 ? 12.807 -4.658 9.296 1.00 83.38 69 ASP A O 1
ATOM 544 N N . TRP A 1 70 ? 13.200 -2.459 9.032 1.00 85.94 70 TRP A N 1
ATOM 545 C CA . TRP A 1 70 ? 12.318 -2.018 10.114 1.00 85.94 70 TRP A CA 1
ATOM 546 C C . TRP A 1 70 ? 10.861 -2.479 9.923 1.00 85.94 70 TRP A C 1
ATOM 548 O O . TRP A 1 70 ? 10.223 -2.963 10.859 1.00 85.94 70 TRP A O 1
ATOM 558 N N . ILE A 1 71 ? 10.306 -2.389 8.703 1.00 80.56 71 ILE A N 1
ATOM 559 C CA . ILE A 1 71 ? 8.940 -2.878 8.434 1.00 80.56 71 ILE A CA 1
ATOM 560 C C . ILE A 1 71 ? 8.852 -4.396 8.633 1.00 80.56 71 ILE A C 1
ATOM 562 O O . ILE A 1 71 ? 7.840 -4.887 9.140 1.00 80.56 71 ILE A O 1
ATOM 566 N N . VAL A 1 72 ? 9.864 -5.147 8.196 1.00 79.56 72 VAL A N 1
ATOM 567 C CA . VAL A 1 72 ? 9.906 -6.606 8.351 1.00 79.56 72 VAL A CA 1
ATOM 568 C C . VAL A 1 72 ? 9.985 -6.977 9.829 1.00 79.56 72 VAL A C 1
ATOM 570 O O . VAL A 1 72 ? 9.210 -7.824 10.268 1.00 79.56 72 VAL A O 1
ATOM 573 N N . GLU A 1 73 ? 10.840 -6.313 10.599 1.00 81.00 73 GLU A N 1
ATOM 574 C CA . GLU A 1 73 ? 10.980 -6.498 12.045 1.00 81.00 73 GLU A CA 1
ATOM 575 C C . GLU A 1 73 ? 9.669 -6.215 12.791 1.00 81.00 73 GLU A C 1
ATOM 577 O O . GLU A 1 73 ? 9.147 -7.082 13.493 1.00 81.00 73 GLU A O 1
ATOM 582 N N . MET A 1 74 ? 9.040 -5.067 12.533 1.00 77.38 74 MET A N 1
ATOM 583 C CA . MET A 1 74 ? 7.750 -4.721 13.142 1.00 77.38 74 MET A CA 1
ATOM 584 C C . MET A 1 74 ? 6.642 -5.722 12.785 1.00 77.38 74 MET A C 1
ATOM 586 O O . MET A 1 74 ? 5.757 -6.006 13.593 1.00 77.38 74 MET A O 1
ATOM 590 N N . ARG A 1 75 ? 6.693 -6.306 11.580 1.00 75.31 75 ARG A N 1
ATOM 591 C CA . ARG A 1 75 ? 5.749 -7.348 11.148 1.00 75.31 75 ARG A CA 1
ATOM 592 C C . ARG A 1 75 ? 6.055 -8.725 11.740 1.00 75.31 75 ARG A C 1
ATOM 594 O O . ARG A 1 75 ? 5.109 -9.498 11.909 1.00 75.31 75 ARG A O 1
ATOM 601 N N . LYS A 1 76 ? 7.316 -9.041 12.064 1.00 70.81 76 LYS A N 1
ATOM 602 C CA . LYS A 1 76 ? 7.690 -10.281 12.775 1.00 70.81 76 LYS A CA 1
ATOM 603 C C . LYS A 1 76 ? 7.029 -10.337 14.147 1.00 70.81 76 LYS A C 1
ATOM 605 O O . LYS A 1 76 ? 6.505 -11.385 14.510 1.00 70.81 76 LYS A O 1
ATOM 610 N N . ASN A 1 77 ? 6.917 -9.194 14.820 1.00 64.50 77 ASN A N 1
ATOM 611 C CA . ASN A 1 77 ? 6.303 -9.106 16.143 1.00 64.50 77 ASN A CA 1
ATOM 612 C C . ASN A 1 77 ? 4.770 -9.275 16.148 1.00 64.50 77 ASN A C 1
ATOM 614 O O . ASN A 1 77 ? 4.186 -9.218 17.221 1.00 64.50 77 ASN A O 1
ATOM 618 N N . ARG A 1 78 ? 4.122 -9.523 14.988 1.00 55.19 78 ARG A N 1
ATOM 619 C CA . ARG A 1 78 ? 2.695 -9.859 14.707 1.00 55.19 78 ARG A CA 1
ATOM 620 C C . ARG A 1 78 ? 1.581 -9.046 15.405 1.00 55.19 78 ARG A C 1
ATOM 622 O O . ARG A 1 78 ? 0.438 -9.161 14.973 1.00 55.19 78 ARG A O 1
ATOM 629 N N . TYR A 1 79 ? 1.884 -8.210 16.392 1.00 52.38 79 TYR A N 1
ATOM 630 C CA . TYR A 1 79 ? 0.948 -7.410 17.182 1.00 52.38 79 TYR A CA 1
ATOM 631 C C . TYR A 1 79 ? 0.619 -6.072 16.519 1.00 52.38 79 TYR A C 1
ATOM 633 O O . TYR A 1 79 ? -0.506 -5.585 16.620 1.00 52.38 79 TYR A O 1
ATOM 641 N N . LEU A 1 80 ? 1.579 -5.482 15.800 1.00 56.91 80 LEU A N 1
ATOM 642 C CA . LEU A 1 80 ? 1.434 -4.147 15.229 1.00 56.91 80 LEU A CA 1
ATOM 643 C C . LEU A 1 80 ? 1.389 -4.216 13.704 1.00 56.91 80 LEU A C 1
ATOM 645 O O . LEU A 1 80 ? 2.355 -4.508 13.001 1.00 56.91 80 LEU A O 1
ATOM 649 N N . CYS A 1 81 ? 0.216 -3.917 13.165 1.00 63.75 81 CYS A N 1
ATOM 650 C CA . CYS A 1 81 ? 0.069 -3.590 11.759 1.00 63.75 81 CYS A CA 1
ATOM 651 C C . CYS A 1 81 ? 0.729 -2.227 11.514 1.00 63.75 81 CYS A C 1
ATOM 653 O O . CYS A 1 81 ? 0.254 -1.198 11.988 1.00 63.75 81 CYS A O 1
ATOM 655 N N . VAL A 1 82 ? 1.828 -2.219 10.758 1.00 74.62 82 VAL A N 1
ATOM 656 C CA . VAL A 1 82 ? 2.522 -0.978 10.400 1.00 74.62 82 VAL A CA 1
ATOM 657 C C . VAL A 1 82 ? 1.611 -0.136 9.500 1.00 74.62 82 VAL A C 1
ATOM 659 O O . VAL A 1 82 ? 1.364 -0.490 8.343 1.00 74.62 82 VAL A O 1
ATOM 662 N N . SER A 1 83 ? 1.080 0.961 10.042 1.00 78.62 83 SER A N 1
ATOM 663 C CA . SER A 1 83 ? 0.188 1.875 9.326 1.00 78.62 83 SER A CA 1
ATOM 664 C C . SER A 1 83 ? 0.961 2.788 8.366 1.00 78.62 83 SER A C 1
ATOM 666 O O . SER A 1 83 ? 2.165 3.000 8.510 1.00 78.62 83 SER A O 1
ATOM 668 N N . MET A 1 84 ? 0.264 3.379 7.388 1.00 81.88 84 MET A N 1
ATOM 669 C CA . MET A 1 84 ? 0.866 4.371 6.480 1.00 81.88 84 MET A CA 1
ATOM 670 C C . MET A 1 84 ? 1.375 5.613 7.223 1.00 81.88 84 MET A C 1
ATOM 672 O O . MET A 1 84 ? 2.375 6.190 6.813 1.00 81.88 84 MET A O 1
ATOM 676 N N . ALA A 1 85 ? 0.708 6.009 8.312 1.00 81.31 85 ALA A N 1
ATOM 677 C CA . ALA A 1 85 ? 1.141 7.121 9.155 1.00 81.31 85 ALA A CA 1
ATOM 678 C C . ALA A 1 85 ? 2.438 6.784 9.907 1.00 81.31 85 ALA A C 1
ATOM 680 O O . ALA A 1 85 ? 3.366 7.583 9.916 1.00 81.31 85 ALA A O 1
ATOM 681 N N . CYS A 1 86 ? 2.545 5.567 10.446 1.00 82.00 86 CYS A N 1
ATOM 682 C CA . CYS A 1 86 ? 3.762 5.098 11.104 1.00 82.00 86 CYS A CA 1
ATOM 683 C C . CYS A 1 86 ? 4.943 5.037 10.118 1.00 82.00 86 CYS A C 1
ATOM 685 O O . CYS A 1 86 ? 6.027 5.531 10.410 1.00 82.00 86 CYS A O 1
ATOM 687 N N . MET A 1 87 ? 4.709 4.549 8.892 1.00 86.06 87 MET A N 1
ATOM 688 C CA . MET A 1 87 ? 5.727 4.574 7.833 1.00 86.06 87 MET A CA 1
ATOM 689 C C . MET A 1 87 ? 6.147 5.989 7.422 1.00 86.06 87 MET A C 1
ATOM 691 O O . MET A 1 87 ? 7.298 6.175 7.048 1.00 86.06 87 MET A O 1
ATOM 695 N N . LEU A 1 88 ? 5.248 6.979 7.467 1.00 87.44 88 LEU A N 1
ATOM 696 C CA . LEU A 1 88 ? 5.602 8.379 7.204 1.00 87.44 88 LEU A CA 1
ATOM 697 C C . LEU A 1 88 ? 6.534 8.937 8.281 1.00 87.44 88 LEU A C 1
ATOM 699 O O . LEU A 1 88 ? 7.512 9.593 7.938 1.00 87.44 88 LEU A O 1
ATOM 703 N N . ILE A 1 89 ? 6.252 8.653 9.555 1.00 87.25 89 ILE A N 1
ATOM 704 C CA . ILE A 1 89 ? 7.102 9.076 10.677 1.00 87.25 89 ILE A CA 1
ATOM 705 C C . ILE A 1 89 ? 8.490 8.446 10.542 1.00 87.25 89 ILE A C 1
ATOM 707 O O . ILE A 1 89 ? 9.500 9.139 10.625 1.00 87.25 89 ILE A O 1
ATOM 711 N N . MET A 1 90 ? 8.552 7.147 10.243 1.00 88.81 90 MET A N 1
ATOM 712 C CA . MET A 1 90 ? 9.834 6.473 10.036 1.00 88.81 90 MET A CA 1
ATOM 713 C C . MET A 1 90 ? 10.566 6.967 8.790 1.00 88.81 90 MET A C 1
ATOM 715 O O . MET A 1 90 ? 11.786 7.086 8.811 1.00 88.81 90 MET A O 1
ATOM 719 N N . LEU A 1 91 ? 9.847 7.306 7.717 1.00 86.69 91 LEU A N 1
ATOM 720 C CA . LEU A 1 91 ? 10.452 7.929 6.543 1.00 86.69 91 LEU A CA 1
ATOM 721 C C . LEU A 1 91 ? 11.083 9.280 6.899 1.00 86.69 91 LEU A C 1
ATOM 723 O O . LEU A 1 91 ? 12.207 9.525 6.487 1.00 86.69 91 LEU A O 1
ATOM 727 N N . ALA A 1 92 ? 10.404 10.116 7.688 1.00 87.44 92 ALA A N 1
ATOM 728 C CA . ALA A 1 92 ? 10.954 11.387 8.158 1.00 87.44 92 ALA A CA 1
ATOM 729 C C . ALA A 1 92 ? 12.165 11.201 9.085 1.00 87.44 92 ALA A C 1
ATOM 731 O O . ALA A 1 92 ? 13.090 12.003 9.045 1.00 87.44 92 ALA A O 1
ATOM 732 N N . ARG A 1 93 ? 12.195 10.117 9.871 1.00 87.56 93 ARG A N 1
ATOM 733 C CA . ARG A 1 93 ? 13.340 9.765 10.721 1.00 87.56 93 ARG A CA 1
ATOM 734 C C . ARG A 1 93 ? 14.562 9.311 9.918 1.00 87.56 93 ARG A C 1
ATOM 736 O O . ARG A 1 93 ? 15.682 9.630 10.295 1.00 87.56 93 ARG A O 1
ATOM 743 N N . TYR A 1 94 ? 14.361 8.535 8.854 1.00 85.69 94 TYR A N 1
ATOM 744 C CA . TYR A 1 94 ? 15.461 7.960 8.071 1.00 85.69 94 TYR A CA 1
ATOM 745 C C . TYR A 1 94 ? 15.891 8.816 6.873 1.00 85.69 94 TYR A C 1
ATOM 747 O O . TYR A 1 94 ? 17.007 8.652 6.390 1.00 85.69 94 TYR A O 1
ATOM 755 N N . ASP A 1 95 ? 15.016 9.683 6.366 1.00 84.81 95 ASP A N 1
ATOM 756 C CA . ASP A 1 95 ? 15.259 10.563 5.218 1.00 84.81 95 ASP A CA 1
ATOM 757 C C . ASP A 1 95 ? 14.493 11.894 5.407 1.00 84.81 95 ASP A C 1
ATOM 759 O O . ASP A 1 95 ? 13.446 12.121 4.778 1.00 84.81 95 ASP A O 1
ATOM 763 N N . PRO A 1 96 ? 14.969 12.760 6.326 1.00 84.94 96 PRO A N 1
ATOM 764 C CA . PRO A 1 96 ? 14.283 14.003 6.679 1.00 84.94 96 PRO A CA 1
ATOM 765 C C . PRO A 1 96 ? 14.207 14.978 5.500 1.00 84.94 96 PRO A C 1
ATOM 767 O O . PRO A 1 96 ? 13.166 15.601 5.290 1.00 84.94 96 PRO A O 1
ATOM 770 N N . GLU A 1 97 ? 15.253 15.047 4.674 1.00 84.81 97 GLU A N 1
ATOM 771 C CA . GLU A 1 97 ? 15.314 15.914 3.492 1.00 84.81 97 GLU A CA 1
ATOM 772 C C . GLU A 1 97 ? 14.220 15.575 2.480 1.00 84.81 97 GLU A C 1
ATOM 774 O O . GLU A 1 97 ? 13.462 16.440 2.028 1.00 84.81 97 GLU A O 1
ATOM 779 N N . ARG A 1 98 ? 14.046 14.285 2.172 1.00 83.19 98 ARG A N 1
ATOM 780 C CA . ARG A 1 98 ? 12.958 13.842 1.299 1.00 83.19 98 ARG A CA 1
ATOM 781 C C . ARG A 1 98 ? 11.592 14.130 1.902 1.00 83.19 98 ARG A C 1
ATOM 783 O O . ARG A 1 98 ? 10.677 14.519 1.169 1.00 83.19 98 ARG A O 1
ATOM 790 N N . ALA A 1 99 ? 11.437 13.880 3.200 1.00 83.38 99 ALA A N 1
ATOM 791 C CA . ALA A 1 99 ? 10.176 14.094 3.891 1.00 83.38 99 ALA A CA 1
ATOM 792 C C . ALA A 1 99 ? 9.776 15.577 3.890 1.00 83.38 99 ALA A C 1
ATOM 794 O O . ALA A 1 99 ? 8.594 15.862 3.706 1.00 83.38 99 ALA A O 1
ATOM 795 N N . LYS A 1 100 ? 10.753 16.487 4.011 1.00 85.81 100 LYS A N 1
ATOM 796 C CA . LYS A 1 100 ? 10.579 17.946 3.984 1.00 85.81 100 LYS A CA 1
ATOM 797 C C . LYS A 1 100 ? 10.307 18.486 2.577 1.00 85.81 100 LYS A C 1
ATOM 799 O O . LYS A 1 100 ? 9.380 19.267 2.397 1.00 85.81 100 LYS A O 1
ATOM 804 N N . TYR A 1 101 ? 11.064 18.047 1.569 1.00 86.50 101 TYR A N 1
ATOM 805 C CA . TYR A 1 101 ? 10.943 18.560 0.196 1.00 86.50 101 TYR A CA 1
ATOM 806 C C . TYR A 1 101 ? 9.676 18.077 -0.534 1.00 86.50 101 TYR A C 1
ATOM 808 O O . TYR A 1 101 ? 9.228 18.672 -1.514 1.00 86.50 101 TYR A O 1
ATOM 816 N N . ARG A 1 102 ? 9.086 16.955 -0.105 1.00 84.00 102 ARG A N 1
ATOM 817 C CA . ARG A 1 102 ? 7.900 16.368 -0.743 1.00 84.00 102 ARG A CA 1
ATOM 818 C C . ARG A 1 102 ? 6.652 16.588 0.098 1.00 84.00 102 ARG A C 1
ATOM 820 O O . ARG A 1 102 ? 6.645 16.367 1.301 1.00 84.00 102 ARG A O 1
ATOM 827 N N . THR A 1 103 ? 5.540 16.888 -0.570 1.00 88.75 103 THR A N 1
ATOM 828 C CA . THR A 1 103 ? 4.230 16.972 0.086 1.00 88.75 103 THR A CA 1
ATOM 829 C C . THR A 1 103 ? 3.844 15.645 0.750 1.00 88.75 103 THR A C 1
ATOM 831 O O . THR A 1 103 ? 4.228 14.558 0.300 1.00 88.75 103 THR A O 1
ATOM 834 N N . ARG A 1 104 ? 3.001 15.708 1.791 1.00 84.12 104 ARG A N 1
ATOM 835 C CA . ARG A 1 104 ? 2.475 14.521 2.495 1.00 84.12 104 ARG A CA 1
ATOM 836 C C . ARG A 1 104 ? 1.864 13.496 1.532 1.00 84.12 104 ARG A C 1
ATOM 838 O O . ARG A 1 104 ? 2.118 12.298 1.660 1.00 84.12 104 ARG A O 1
ATOM 845 N N . LEU A 1 105 ? 1.112 13.957 0.530 1.00 85.19 105 LEU A N 1
ATOM 846 C CA . LEU A 1 105 ? 0.547 13.105 -0.523 1.00 85.19 105 LEU A CA 1
ATOM 847 C C . LEU A 1 105 ? 1.633 12.469 -1.403 1.00 85.19 105 LEU A C 1
ATOM 849 O O . LEU A 1 105 ? 1.542 11.281 -1.727 1.00 85.19 105 LEU A O 1
ATOM 853 N N . GLY A 1 106 ? 2.685 13.219 -1.740 1.00 85.44 106 GLY A N 1
ATOM 854 C CA . GLY A 1 106 ? 3.850 12.710 -2.465 1.00 85.44 106 GLY A CA 1
ATOM 855 C C . GLY A 1 106 ? 4.569 11.590 -1.709 1.00 85.44 106 GLY A C 1
ATOM 856 O O . GLY A 1 106 ? 4.868 10.539 -2.290 1.00 85.44 106 GLY A O 1
ATOM 857 N N . ASN A 1 107 ? 4.763 11.763 -0.400 1.00 86.69 107 ASN A N 1
ATOM 858 C CA . ASN A 1 107 ? 5.367 10.755 0.472 1.00 86.69 107 ASN A CA 1
ATOM 859 C C . ASN A 1 107 ? 4.474 9.516 0.627 1.00 86.69 107 ASN A C 1
ATOM 861 O O . ASN A 1 107 ? 4.951 8.387 0.497 1.00 86.69 107 ASN A O 1
ATOM 865 N N . LEU A 1 108 ? 3.157 9.687 0.771 1.00 86.00 108 LEU A N 1
ATOM 866 C CA . LEU A 1 108 ? 2.207 8.568 0.771 1.00 86.00 108 LEU A CA 1
ATOM 867 C C . LEU A 1 108 ? 2.210 7.797 -0.554 1.00 86.00 108 LEU A C 1
ATOM 869 O O . LEU A 1 108 ? 2.179 6.565 -0.556 1.00 86.00 108 LEU A O 1
ATOM 873 N N . ALA A 1 109 ? 2.265 8.493 -1.691 1.00 84.56 109 ALA A N 1
ATOM 874 C CA . ALA A 1 109 ? 2.353 7.863 -3.004 1.00 84.56 109 ALA A CA 1
ATOM 875 C C . ALA A 1 109 ? 3.675 7.100 -3.181 1.00 84.56 109 ALA A C 1
ATOM 877 O O . ALA A 1 109 ? 3.694 6.019 -3.778 1.00 84.56 109 ALA A O 1
ATOM 878 N N . PHE A 1 110 ? 4.782 7.627 -2.650 1.00 86.00 110 PHE A N 1
ATOM 879 C CA . PHE A 1 110 ? 6.047 6.901 -2.572 1.00 86.00 110 PHE A CA 1
ATOM 880 C C . PHE A 1 110 ? 5.919 5.626 -1.732 1.00 86.00 110 PHE A C 1
ATOM 882 O O . PHE A 1 110 ? 6.214 4.552 -2.250 1.00 86.00 110 PHE A O 1
ATOM 889 N N . LEU A 1 111 ? 5.398 5.710 -0.507 1.00 85.38 111 LEU A N 1
ATOM 890 C CA . LEU A 1 111 ? 5.237 4.558 0.383 1.00 85.38 111 LEU A CA 1
ATOM 891 C C . LEU A 1 111 ? 4.311 3.485 -0.211 1.00 85.38 111 LEU A C 1
ATOM 893 O O . LEU A 1 111 ? 4.648 2.304 -0.205 1.00 85.38 111 LEU A O 1
ATOM 897 N N . LYS A 1 112 ? 3.190 3.868 -0.839 1.00 83.50 112 LYS A N 1
ATOM 898 C CA . LYS A 1 112 ? 2.312 2.921 -1.559 1.00 83.50 112 LYS A CA 1
ATOM 899 C C . LYS A 1 112 ? 3.064 2.190 -2.677 1.00 83.50 112 LYS A C 1
ATOM 901 O O . LYS A 1 112 ? 2.922 0.979 -2.853 1.00 83.50 112 LYS A O 1
ATOM 906 N N . ARG A 1 113 ? 3.883 2.922 -3.437 1.00 82.00 113 ARG A N 1
ATOM 907 C CA . ARG A 1 113 ? 4.735 2.375 -4.504 1.00 82.00 113 ARG A CA 1
ATOM 908 C C . ARG A 1 113 ? 5.852 1.485 -3.961 1.00 82.00 113 ARG A C 1
ATOM 910 O O . ARG A 1 113 ? 6.172 0.496 -4.617 1.00 82.00 113 ARG A O 1
ATOM 917 N N . PHE A 1 114 ? 6.418 1.834 -2.813 1.00 82.50 114 PHE A N 1
ATOM 918 C CA . PHE A 1 114 ? 7.442 1.075 -2.104 1.00 82.50 114 PHE A CA 1
ATOM 919 C C . PHE A 1 114 ? 6.883 -0.268 -1.618 1.00 82.50 114 PHE A 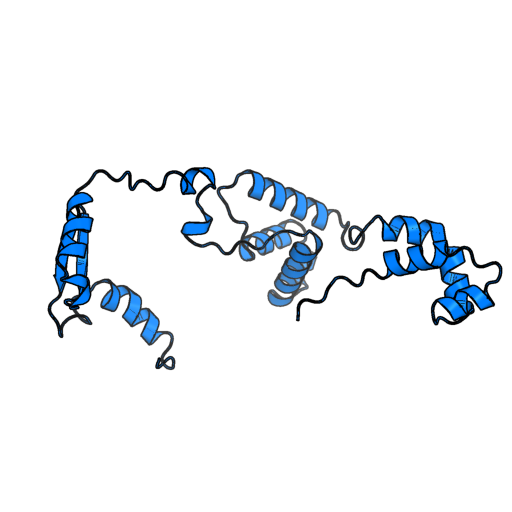C 1
ATOM 921 O O . PHE A 1 114 ? 7.411 -1.316 -1.978 1.00 82.50 114 PHE A O 1
ATOM 928 N N . LEU A 1 115 ? 5.741 -0.260 -0.925 1.00 78.31 115 LEU A N 1
ATOM 929 C CA . LEU A 1 115 ? 5.070 -1.479 -0.456 1.00 78.31 115 LEU A CA 1
ATOM 930 C C . LEU A 1 115 ? 4.690 -2.408 -1.613 1.00 78.31 115 LEU A C 1
ATOM 932 O O . LEU A 1 115 ? 4.974 -3.603 -1.567 1.00 78.31 115 LEU A O 1
ATOM 936 N N . LYS A 1 116 ? 4.105 -1.855 -2.685 1.00 75.88 116 LYS A N 1
ATOM 937 C CA . LYS A 1 116 ? 3.725 -2.632 -3.873 1.00 75.88 116 LYS A CA 1
ATOM 938 C C . LYS A 1 116 ? 4.934 -3.281 -4.553 1.00 75.88 116 LYS A C 1
ATOM 940 O O . LYS A 1 116 ? 4.822 -4.405 -5.035 1.00 75.88 116 LYS A O 1
ATOM 945 N N . ARG A 1 117 ? 6.074 -2.585 -4.614 1.00 71.00 117 ARG A N 1
ATOM 946 C CA . ARG A 1 117 ? 7.313 -3.108 -5.215 1.00 71.00 117 ARG A CA 1
ATOM 947 C C . ARG A 1 117 ? 7.945 -4.207 -4.366 1.00 71.00 117 ARG A C 1
ATOM 949 O O . ARG A 1 117 ? 8.304 -5.238 -4.918 1.00 71.00 117 ARG A O 1
ATOM 956 N N . ASN A 1 118 ? 7.969 -4.027 -3.047 1.00 71.69 118 ASN A N 1
ATOM 957 C CA . ASN A 1 118 ? 8.495 -5.006 -2.092 1.00 71.69 118 ASN A CA 1
ATOM 958 C C . ASN A 1 118 ? 7.501 -6.133 -1.755 1.00 71.69 118 ASN A C 1
ATOM 960 O O . ASN A 1 118 ? 7.740 -6.910 -0.838 1.00 71.69 118 ASN A O 1
ATOM 964 N N . ARG A 1 119 ? 6.371 -6.225 -2.478 1.00 67.69 119 ARG A N 1
ATOM 965 C CA . ARG A 1 119 ? 5.310 -7.232 -2.276 1.00 67.69 119 ARG A CA 1
ATOM 966 C C . ARG A 1 119 ? 4.790 -7.292 -0.834 1.00 67.69 119 ARG A C 1
ATOM 968 O O . ARG A 1 119 ? 4.302 -8.321 -0.374 1.00 67.69 119 ARG A O 1
ATOM 975 N N . LEU A 1 120 ? 4.849 -6.169 -0.127 1.00 71.12 120 LEU A N 1
ATOM 976 C CA . LEU A 1 120 ? 4.339 -6.058 1.227 1.00 71.12 120 LEU A CA 1
ATOM 977 C C . LEU A 1 120 ? 2.832 -5.812 1.168 1.00 71.12 120 LEU A C 1
ATOM 979 O O . LEU A 1 120 ? 2.371 -4.789 0.661 1.00 71.12 120 LEU A O 1
ATOM 983 N N . THR A 1 121 ? 2.046 -6.737 1.721 1.00 63.19 121 THR A N 1
ATOM 984 C CA . THR A 1 121 ? 0.591 -6.566 1.826 1.00 63.19 121 THR A CA 1
ATOM 985 C C . THR A 1 121 ? 0.265 -5.378 2.726 1.00 63.19 121 THR A C 1
ATOM 987 O O . THR A 1 121 ? 0.789 -5.279 3.843 1.00 63.19 121 THR A O 1
ATOM 990 N N . VAL A 1 122 ? -0.612 -4.489 2.259 1.00 60.69 122 VAL A N 1
ATOM 991 C CA . VAL A 1 122 ? -1.241 -3.466 3.099 1.00 60.69 122 VAL A CA 1
ATOM 992 C C . VAL A 1 122 ? -2.335 -4.171 3.894 1.00 60.69 122 VAL A C 1
ATOM 994 O O . VAL A 1 122 ? -3.343 -4.576 3.324 1.00 60.69 122 VAL A O 1
ATOM 997 N N . ARG A 1 123 ? -2.129 -4.368 5.199 1.00 57.09 123 ARG A N 1
ATOM 998 C CA . ARG A 1 123 ? -3.194 -4.857 6.082 1.00 57.09 123 ARG A CA 1
ATOM 999 C C . ARG A 1 123 ? -3.982 -3.654 6.579 1.00 57.09 123 ARG A C 1
ATOM 1001 O O . ARG A 1 123 ? -3.399 -2.736 7.153 1.00 57.09 123 ARG A O 1
ATOM 1008 N N . ARG A 1 124 ? -5.292 -3.642 6.339 1.00 49.25 124 ARG A N 1
ATOM 1009 C CA . ARG A 1 124 ? -6.185 -2.660 6.959 1.00 49.25 124 ARG A CA 1
ATOM 1010 C C . ARG A 1 124 ? -6.304 -3.031 8.436 1.00 49.25 124 ARG A C 1
ATOM 1012 O O . ARG A 1 124 ? -6.600 -4.185 8.745 1.00 49.25 124 ARG A O 1
ATOM 1019 N N . ILE A 1 125 ? -6.037 -2.081 9.329 1.00 53.53 125 ILE A N 1
ATOM 1020 C CA . ILE A 1 125 ? -6.222 -2.291 10.767 1.00 53.53 125 ILE A CA 1
ATOM 1021 C C . ILE A 1 125 ? -7.725 -2.420 10.997 1.00 53.53 125 ILE A C 1
ATOM 1023 O O . ILE A 1 125 ? -8.461 -1.448 10.885 1.00 53.53 125 ILE A O 1
ATOM 1027 N N . THR A 1 126 ? -8.179 -3.637 11.252 1.00 50.88 126 THR A N 1
ATOM 1028 C CA . THR A 1 126 ? -9.532 -3.932 11.727 1.00 50.88 126 THR A CA 1
ATOM 1029 C C . THR A 1 126 ? -9.384 -4.685 13.043 1.00 50.88 126 THR A C 1
ATOM 1031 O O . THR A 1 126 ? -8.351 -5.321 13.265 1.00 50.88 126 THR A O 1
ATOM 1034 N N . GLN A 1 127 ? -10.390 -4.652 13.917 1.00 51.16 127 GLN A N 1
ATOM 1035 C CA . GLN A 1 127 ? -10.376 -5.426 15.167 1.00 51.16 127 GLN A CA 1
ATOM 1036 C C . GLN A 1 127 ? -10.121 -6.926 14.908 1.00 51.16 127 GLN A C 1
ATOM 1038 O O . GLN A 1 127 ? -9.406 -7.575 15.666 1.00 51.16 127 GLN A O 1
ATOM 1043 N N . LYS A 1 128 ? -10.601 -7.445 13.767 1.00 45.50 128 LYS A N 1
ATOM 1044 C CA . LYS A 1 128 ? -10.336 -8.811 13.279 1.00 45.50 128 LYS A CA 1
ATOM 1045 C C . LYS A 1 128 ? -8.890 -9.021 12.797 1.00 45.50 128 LYS A C 1
ATOM 1047 O O . LYS A 1 128 ? -8.343 -10.103 12.949 1.00 45.50 128 LYS A O 1
ATOM 1052 N N . GLY A 1 129 ? -8.241 -7.987 12.260 1.00 46.50 129 GLY A N 1
ATOM 1053 C CA . GLY A 1 129 ? -6.863 -8.034 11.755 1.00 46.50 129 GLY A CA 1
ATOM 1054 C C . GLY A 1 129 ? -5.761 -7.947 12.819 1.00 46.50 129 GLY A C 1
ATOM 1055 O O . GLY A 1 129 ? -4.587 -8.014 12.454 1.00 46.50 129 GLY A O 1
ATOM 1056 N N . ARG A 1 130 ? -6.121 -7.776 14.102 1.00 51.53 130 ARG A N 1
ATOM 1057 C CA . ARG A 1 130 ? -5.192 -7.784 15.251 1.00 51.53 130 ARG A CA 1
ATOM 1058 C C . ARG A 1 130 ? -5.016 -9.166 15.901 1.00 51.53 130 ARG A C 1
ATOM 1060 O O . ARG A 1 130 ? -4.125 -9.311 16.729 1.00 51.53 130 ARG A O 1
ATOM 1067 N N . LYS A 1 131 ? -5.832 -10.165 15.548 1.00 49.78 131 LYS A N 1
ATOM 1068 C CA . LYS A 1 131 ? -5.765 -11.518 16.130 1.00 49.78 131 LYS A CA 1
ATOM 1069 C C . LYS A 1 131 ? -4.771 -12.413 15.377 1.00 49.78 131 LYS A C 1
ATOM 1071 O O . LYS A 1 131 ? -4.628 -12.278 14.156 1.00 49.78 131 LYS A O 1
ATOM 1076 N N . LYS A 1 132 ? -4.072 -13.323 16.074 1.00 52.19 132 LYS A N 1
ATOM 1077 C CA . LYS A 1 132 ? -3.212 -14.324 15.415 1.00 52.19 132 LYS A CA 1
ATOM 1078 C C . LYS A 1 132 ? -4.089 -15.354 14.687 1.00 52.19 132 LYS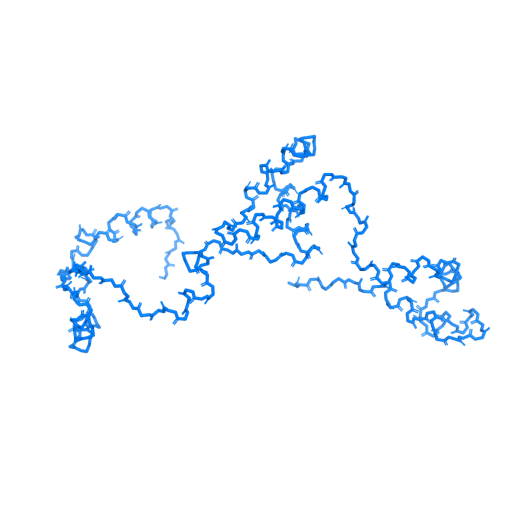 A C 1
ATOM 1080 O O . LYS A 1 132 ? -5.275 -15.486 14.963 1.00 52.19 132 LYS A O 1
ATOM 1085 N N . ARG A 1 133 ? -3.504 -16.086 13.729 1.00 44.69 133 ARG A N 1
ATOM 1086 C CA . ARG A 1 133 ? -4.219 -17.125 12.958 1.00 44.69 133 ARG A CA 1
ATOM 1087 C C . ARG A 1 133 ? -4.637 -18.316 13.838 1.00 44.69 133 ARG A C 1
ATOM 1089 O O . ARG A 1 133 ? -5.717 -18.837 13.624 1.00 44.69 133 ARG A O 1
ATOM 1096 N N . SER A 1 134 ? -3.838 -18.651 14.854 1.00 52.28 134 SER A N 1
ATOM 1097 C CA . SER A 1 134 ? -4.182 -19.608 15.919 1.00 52.28 134 SER A CA 1
ATOM 1098 C C . SER A 1 134 ? -5.388 -19.153 16.747 1.00 52.28 134 SER A C 1
ATOM 1100 O O . SER A 1 134 ? -6.269 -19.940 17.061 1.00 52.28 134 SER A O 1
ATOM 1102 N N . ASP A 1 135 ? -5.489 -17.852 17.021 1.00 47.59 135 ASP A N 1
ATOM 1103 C CA . ASP A 1 135 ? -6.580 -17.268 17.816 1.00 47.59 135 ASP A CA 1
ATOM 1104 C C . ASP A 1 135 ? -7.893 -17.141 17.012 1.00 47.59 135 ASP A C 1
ATOM 1106 O O . ASP A 1 135 ? -8.903 -16.675 17.540 1.00 47.59 135 ASP A O 1
ATOM 1110 N N . MET A 1 136 ? -7.875 -17.481 15.715 1.00 42.78 136 MET A N 1
ATOM 1111 C CA . MET A 1 136 ? -9.080 -17.610 14.887 1.00 42.78 136 MET A CA 1
ATOM 1112 C C . MET A 1 136 ? -9.665 -19.025 14.919 1.00 42.78 136 MET A C 1
ATOM 1114 O O . MET A 1 136 ? -10.863 -19.158 14.693 1.00 42.78 136 MET A O 1
ATOM 1118 N N . GLU A 1 137 ? -8.859 -20.052 15.208 1.00 42.34 137 GLU A N 1
ATOM 1119 C CA . GLU A 1 137 ? -9.329 -21.440 15.367 1.00 42.34 137 GLU A CA 1
ATOM 1120 C C . GLU A 1 137 ? -9.919 -21.673 16.770 1.00 42.34 137 GLU A C 1
ATOM 1122 O O . GLU A 1 137 ? -10.834 -22.472 16.933 1.00 42.34 137 GLU A O 1
ATOM 1127 N N . ILE A 1 138 ? -9.501 -20.875 17.760 1.00 39.12 138 ILE A N 1
ATOM 1128 C CA . ILE A 1 138 ? -10.079 -20.818 19.113 1.00 39.12 138 ILE A CA 1
ATOM 1129 C C . ILE A 1 138 ? -11.139 -19.708 19.184 1.00 39.12 138 ILE A C 1
ATOM 1131 O O . ILE A 1 138 ? -11.069 -18.801 20.013 1.00 39.12 138 ILE A O 1
ATOM 1135 N N . TRP A 1 139 ? -12.136 -19.724 18.298 1.00 36.19 139 TRP A N 1
ATOM 1136 C CA . TRP A 1 139 ? -13.378 -18.998 18.585 1.00 36.19 139 TRP A CA 1
ATOM 1137 C C . TRP A 1 139 ? -14.400 -19.954 19.187 1.00 36.19 139 TRP A C 1
ATOM 1139 O O . TRP A 1 139 ? -15.460 -20.209 18.628 1.00 36.19 139 TRP A O 1
ATOM 1149 N N . GLN A 1 140 ? -14.062 -20.468 20.365 1.00 36.84 140 GLN A N 1
ATOM 1150 C CA . GLN A 1 140 ? -15.081 -20.669 21.379 1.00 36.84 140 GLN A CA 1
ATOM 1151 C C . GLN A 1 140 ? -15.176 -19.350 22.154 1.00 36.84 140 GLN A C 1
ATOM 1153 O O . GLN A 1 140 ? -14.137 -18.776 22.496 1.00 36.84 140 GLN A O 1
ATOM 1158 N N . PRO A 1 141 ? -16.376 -18.799 22.387 1.00 38.81 141 PRO A N 1
ATOM 1159 C CA . PRO A 1 141 ? -16.524 -17.629 23.234 1.00 38.81 141 PRO A CA 1
ATOM 1160 C C . PRO A 1 141 ? -16.191 -18.023 24.682 1.00 38.81 141 PRO A C 1
ATOM 1162 O O . PRO A 1 141 ? -17.076 -18.332 25.463 1.00 38.81 141 PRO A O 1
ATOM 1165 N N . SER A 1 142 ? -14.904 -18.013 25.030 1.00 45.72 142 SER A N 1
ATOM 1166 C CA . SER A 1 142 ? -14.415 -18.101 26.408 1.00 45.72 142 SER A CA 1
ATOM 1167 C C . SER A 1 142 ? -14.592 -16.737 27.047 1.00 45.72 142 SER A C 1
ATOM 1169 O O . SER A 1 142 ? -13.705 -15.881 26.968 1.00 45.72 142 SER A O 1
ATOM 1171 N N . VAL A 1 143 ? -15.782 -16.474 27.572 1.00 46.34 143 VAL A N 1
ATOM 1172 C CA . VAL A 1 143 ? -16.042 -15.214 28.255 1.00 46.34 143 VAL A CA 1
ATOM 1173 C C . VAL A 1 143 ? -16.991 -15.467 29.410 1.00 46.34 143 VAL A C 1
ATOM 1175 O O . VAL A 1 143 ? -18.208 -15.456 29.250 1.00 46.34 143 VAL A O 1
ATOM 1178 N N . ASP A 1 144 ? -16.381 -15.715 30.562 1.00 45.56 144 ASP A N 1
ATOM 1179 C CA . ASP A 1 144 ? -17.049 -15.964 31.830 1.00 45.56 144 ASP A CA 1
ATOM 1180 C C . ASP A 1 144 ? -17.540 -14.627 32.399 1.00 45.56 144 ASP A C 1
ATOM 1182 O O . ASP A 1 144 ? -16.754 -13.778 32.820 1.00 45.56 144 ASP A O 1
ATOM 1186 N N . GLY A 1 145 ? -18.851 -14.395 32.336 1.00 54.78 145 GLY A N 1
ATOM 1187 C CA . GLY A 1 145 ? -19.496 -13.242 32.962 1.00 54.78 145 GLY A CA 1
ATOM 1188 C C . GLY A 1 145 ? -20.879 -12.935 32.391 1.00 54.78 145 GLY A C 1
ATOM 1189 O O . GLY A 1 145 ? -21.103 -13.046 31.185 1.00 54.78 145 GLY A O 1
ATOM 1190 N N . CYS A 1 146 ? -21.804 -12.521 33.262 1.00 55.25 146 CYS A N 1
ATOM 1191 C CA . CYS A 1 146 ? -23.138 -12.065 32.877 1.00 55.25 146 CYS A CA 1
ATOM 1192 C C . CYS A 1 146 ? -23.037 -10.822 31.981 1.00 55.25 146 CYS A C 1
ATOM 1194 O O . CYS A 1 146 ? -22.494 -9.792 32.381 1.00 55.25 146 CYS A O 1
ATOM 1196 N N . ARG A 1 147 ? -23.556 -10.910 30.755 1.00 67.12 147 ARG A N 1
ATOM 1197 C CA . ARG A 1 147 ? -23.513 -9.825 29.761 1.00 67.12 147 ARG A CA 1
ATOM 1198 C C . ARG A 1 147 ? -24.887 -9.206 29.605 1.00 67.12 147 ARG A C 1
ATOM 1200 O O . ARG A 1 147 ? -25.820 -9.935 29.314 1.00 67.12 147 ARG A O 1
ATOM 1207 N N . LEU A 1 148 ? -25.020 -7.889 29.720 1.00 77.06 148 LEU A N 1
ATOM 1208 C CA . LEU A 1 148 ? -26.252 -7.197 29.336 1.00 77.06 148 LEU A CA 1
ATOM 1209 C C . LEU A 1 148 ? -26.142 -6.735 27.878 1.00 77.06 148 LEU A C 1
ATOM 1211 O O . LEU A 1 148 ? -25.260 -5.950 27.535 1.00 77.06 148 LEU A O 1
ATOM 1215 N N . LEU A 1 149 ? -27.033 -7.226 27.019 1.00 78.31 149 LEU A N 1
ATOM 1216 C CA . LEU A 1 149 ? -27.151 -6.818 25.624 1.00 78.31 149 LEU A CA 1
ATOM 1217 C C . LEU A 1 149 ? -28.439 -6.014 25.442 1.00 78.31 149 LEU A C 1
ATOM 1219 O O . LEU A 1 149 ? -29.539 -6.537 25.622 1.00 78.31 149 LEU A O 1
ATOM 1223 N N . ILE A 1 150 ? -28.285 -4.745 25.067 1.00 80.50 150 ILE A N 1
ATOM 1224 C CA . ILE A 1 150 ? -29.397 -3.834 24.793 1.00 80.50 150 ILE A CA 1
ATOM 1225 C C . ILE A 1 150 ? -29.656 -3.830 23.285 1.00 80.50 150 ILE A C 1
ATOM 1227 O O . ILE A 1 150 ? -28.787 -3.426 22.513 1.00 80.50 150 ILE A O 1
ATOM 1231 N N . LEU A 1 151 ? -30.833 -4.293 22.866 1.00 81.25 151 LEU A N 1
ATOM 1232 C CA . LEU A 1 151 ? -31.253 -4.356 21.462 1.00 81.25 151 LEU A CA 1
ATOM 1233 C C . LEU A 1 151 ? -32.492 -3.494 21.207 1.00 81.25 151 LEU A C 1
ATOM 1235 O O . LEU A 1 151 ? -33.192 -3.066 22.129 1.00 81.25 151 LEU A O 1
ATOM 1239 N N . ASP A 1 152 ? -32.773 -3.233 19.932 1.00 80.19 152 ASP A N 1
ATOM 1240 C CA . ASP A 1 152 ? -34.050 -2.653 19.523 1.00 80.19 152 ASP A CA 1
ATOM 1241 C C . ASP A 1 152 ? -35.168 -3.696 19.614 1.00 80.19 152 ASP A C 1
ATOM 1243 O O . ASP A 1 152 ? -34.960 -4.912 19.625 1.00 80.19 152 ASP A O 1
ATOM 1247 N N . SER A 1 153 ? -36.400 -3.208 19.694 1.00 81.06 153 SER A N 1
ATOM 1248 C CA . SER A 1 153 ? -37.588 -4.058 19.750 1.00 81.06 153 SER A CA 1
ATOM 1249 C C . SER A 1 153 ? -37.975 -4.661 18.393 1.00 81.06 153 SER A C 1
ATOM 1251 O O . SER A 1 153 ? -39.144 -4.988 18.186 1.00 81.06 153 SER A O 1
ATOM 1253 N N . LEU A 1 154 ? -37.026 -4.828 17.464 1.00 80.88 154 LEU A N 1
ATOM 1254 C CA . LEU A 1 154 ? -37.297 -5.451 16.173 1.00 80.88 154 LEU A CA 1
ATOM 1255 C C . LEU A 1 154 ? -37.732 -6.908 16.345 1.00 80.88 154 LEU A C 1
ATOM 1257 O O . LEU A 1 154 ? -37.219 -7.652 17.185 1.00 80.88 154 LEU A O 1
ATOM 1261 N N . LYS A 1 155 ? -38.657 -7.344 15.482 1.00 82.00 155 LYS A N 1
ATOM 1262 C CA . LYS A 1 155 ? -39.222 -8.702 15.504 1.00 82.00 155 LYS A CA 1
ATOM 1263 C C . LYS A 1 155 ? -38.137 -9.785 15.460 1.00 82.00 155 LYS A C 1
ATOM 1265 O O . LYS A 1 155 ? -38.237 -10.764 16.190 1.00 82.00 155 LYS A O 1
ATOM 1270 N N . VAL A 1 156 ? -37.084 -9.573 14.664 1.00 80.56 156 VAL A N 1
ATOM 1271 C CA . VAL A 1 156 ? -35.937 -10.493 14.535 1.00 80.56 156 VAL A CA 1
ATOM 1272 C C . VAL A 1 156 ? -35.137 -10.643 15.833 1.00 80.56 156 VAL A C 1
ATOM 1274 O O . VAL A 1 156 ? -34.675 -11.735 16.149 1.00 80.56 156 VAL A O 1
ATOM 1277 N N . ASN A 1 157 ? -35.048 -9.581 16.637 1.00 78.25 157 ASN A N 1
ATOM 1278 C CA . ASN A 1 157 ? -34.301 -9.575 17.897 1.00 78.25 157 ASN A CA 1
ATOM 1279 C C . ASN A 1 157 ? -35.117 -10.138 19.068 1.00 78.25 157 ASN A C 1
ATOM 1281 O O . ASN A 1 157 ? -34.557 -10.556 20.079 1.00 78.25 157 ASN A O 1
ATOM 1285 N N . ARG A 1 158 ? -36.445 -10.214 18.922 1.00 79.25 158 ARG A N 1
ATOM 1286 C CA . ARG A 1 158 ? -37.352 -10.821 19.908 1.00 79.25 158 ARG A CA 1
ATOM 1287 C C . ARG A 1 158 ? -37.604 -12.315 19.682 1.00 79.25 158 ARG A C 1
ATOM 1289 O O . ARG A 1 158 ? -38.350 -12.921 20.448 1.00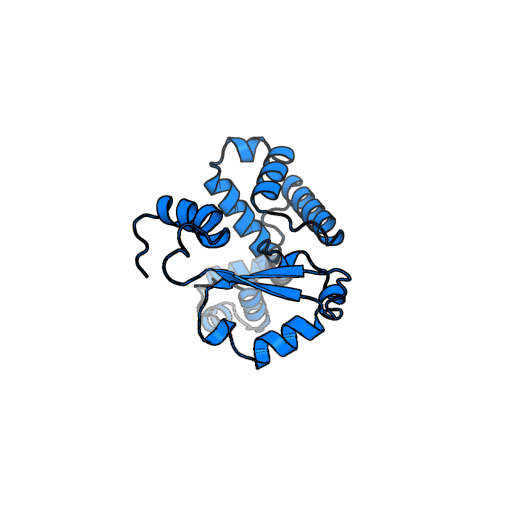 79.25 158 ARG A O 1
ATOM 1296 N N . MET A 1 159 ? -37.001 -12.917 18.658 1.00 84.69 159 MET A N 1
ATOM 1297 C CA . MET A 1 159 ? -37.202 -14.331 18.345 1.00 84.69 159 MET A CA 1
ATOM 1298 C C . MET A 1 159 ? -36.719 -15.248 19.477 1.00 84.69 159 MET A C 1
ATOM 1300 O O . MET A 1 159 ? -35.640 -15.061 20.045 1.00 84.69 159 MET A O 1
ATOM 1304 N N . ALA A 1 160 ? -37.499 -16.294 19.761 1.00 80.38 160 ALA A N 1
ATOM 1305 C CA . ALA A 1 160 ? -37.181 -17.276 20.797 1.00 80.38 160 ALA A CA 1
ATOM 1306 C C . ALA A 1 160 ? -35.864 -18.024 20.520 1.00 80.38 160 ALA A C 1
ATOM 1308 O O . ALA A 1 160 ? -35.105 -18.291 21.448 1.00 80.38 160 ALA A O 1
ATOM 1309 N N . SER A 1 161 ? -35.549 -18.292 19.248 1.00 83.38 161 SER A N 1
ATOM 1310 C CA . SER A 1 161 ? -34.285 -18.913 18.829 1.00 83.38 161 SER A CA 1
ATOM 1311 C C . SER A 1 161 ? -33.070 -18.067 19.210 1.00 83.38 161 SER A C 1
ATOM 1313 O O . SER A 1 161 ? -32.080 -18.588 19.721 1.00 83.38 161 SER A O 1
ATOM 1315 N N . LEU A 1 162 ? -33.162 -16.750 19.028 1.00 77.75 162 LEU A N 1
ATOM 1316 C CA . LEU A 1 162 ? -32.098 -15.812 19.365 1.00 77.75 162 LEU A CA 1
ATOM 1317 C C . LEU A 1 162 ? -31.923 -15.697 20.885 1.00 77.75 162 LEU A C 1
ATOM 1319 O O . LEU A 1 162 ? -30.799 -15.751 21.382 1.00 77.75 162 LEU A O 1
ATOM 1323 N N . ARG A 1 163 ? -33.033 -15.649 21.636 1.00 78.31 163 ARG A N 1
ATOM 1324 C CA . ARG A 1 163 ? -33.008 -15.691 23.107 1.00 78.31 163 ARG A CA 1
ATOM 1325 C C . ARG A 1 163 ? -32.391 -16.991 23.632 1.00 78.31 163 ARG A C 1
ATOM 1327 O O . ARG A 1 163 ? -31.595 -16.937 24.562 1.00 78.31 163 ARG A O 1
ATOM 1334 N N . ALA A 1 164 ? -32.710 -18.135 23.029 1.00 79.94 164 ALA A N 1
ATOM 1335 C CA . ALA A 1 164 ? -32.160 -19.430 23.427 1.00 79.94 164 ALA A CA 1
ATOM 1336 C C . ALA A 1 164 ? -30.640 -19.508 23.206 1.00 79.94 164 ALA A C 1
ATOM 1338 O O . ALA A 1 164 ? -29.915 -20.002 24.067 1.00 79.94 164 ALA A O 1
ATOM 1339 N N . VAL A 1 165 ? -30.143 -18.986 22.080 1.00 80.62 165 VAL A N 1
ATOM 1340 C CA . VAL A 1 165 ? -28.700 -18.934 21.791 1.00 80.62 165 VAL A CA 1
ATOM 1341 C C . VAL A 1 165 ? -27.977 -17.985 22.748 1.00 80.62 165 VAL A C 1
ATOM 1343 O O . VAL A 1 165 ? -26.932 -18.343 23.283 1.00 80.62 165 VAL A O 1
ATOM 1346 N N . LEU A 1 166 ? -28.537 -16.803 23.014 1.00 76.81 166 LEU A N 1
ATOM 1347 C CA . LEU A 1 166 ? -27.914 -15.821 23.907 1.00 76.81 166 LEU A CA 1
ATOM 1348 C C . LEU A 1 166 ? -27.984 -16.224 25.387 1.00 76.81 166 LEU A C 1
ATOM 1350 O O . LEU A 1 166 ? -27.046 -15.949 26.136 1.00 76.81 166 LEU A O 1
ATOM 1354 N N . GLY A 1 167 ? -29.029 -16.951 25.789 1.00 73.88 167 GLY A N 1
ATOM 1355 C CA . GLY A 1 167 ? -29.138 -17.556 27.117 1.00 73.88 167 GLY A CA 1
ATOM 1356 C C . GLY A 1 167 ? -28.043 -18.592 27.383 1.00 73.88 167 GLY A C 1
ATOM 1357 O O . GLY A 1 167 ? -27.445 -18.578 28.454 1.00 73.88 167 GLY A O 1
ATOM 1358 N N . LYS A 1 168 ? -27.689 -19.415 26.381 1.00 78.94 168 LYS A N 1
ATOM 1359 C CA . LYS A 1 168 ? -26.540 -20.343 26.465 1.00 78.94 168 LYS A CA 1
ATOM 1360 C C . LYS A 1 168 ? -25.198 -19.629 26.655 1.00 78.94 168 LYS A C 1
ATOM 1362 O O . LYS A 1 168 ? -24.247 -20.243 27.119 1.00 78.94 168 LYS A O 1
ATOM 1367 N N . CYS A 1 169 ? -25.115 -18.351 26.293 1.00 72.19 169 CYS A N 1
ATOM 1368 C CA . CYS A 1 169 ? -23.920 -17.522 26.433 1.00 72.19 169 CYS A CA 1
ATOM 1369 C C . CYS A 1 169 ? -23.977 -16.584 27.654 1.00 72.19 169 CYS A C 1
ATOM 1371 O O . CYS A 1 169 ? -23.319 -15.541 27.631 1.00 72.19 169 CYS A O 1
ATOM 1373 N N . CYS A 1 170 ? -24.797 -16.889 28.670 1.00 72.06 170 CYS A N 1
ATOM 1374 C CA . CYS A 1 170 ? -24.948 -16.089 29.896 1.00 72.06 170 CYS A CA 1
ATOM 1375 C C . CYS A 1 170 ? -25.216 -14.594 29.623 1.00 72.06 170 CYS A C 1
ATOM 1377 O O . CYS A 1 170 ? -24.719 -13.710 30.323 1.00 72.06 170 CYS A O 1
ATOM 1379 N N . THR A 1 171 ? -25.968 -14.292 28.559 1.00 75.38 171 THR A N 1
ATOM 1380 C CA . THR A 1 171 ? -26.255 -12.918 28.131 1.00 75.38 171 THR A CA 1
ATOM 1381 C C . THR A 1 171 ? -27.712 -12.559 28.430 1.00 75.38 171 THR A C 1
ATOM 1383 O O . THR A 1 171 ? -28.636 -13.130 27.854 1.00 75.38 171 THR A O 1
ATOM 1386 N N . GLN A 1 172 ? -27.921 -11.594 29.323 1.00 77.38 172 GLN A N 1
ATOM 1387 C CA . GLN A 1 172 ? -29.202 -10.954 29.594 1.00 77.38 172 GLN A CA 1
ATOM 1388 C C . GLN A 1 172 ? -29.565 -9.996 28.455 1.00 77.38 172 GLN A C 1
ATOM 1390 O O . GLN A 1 172 ? -28.748 -9.195 28.009 1.00 77.38 172 GLN A O 1
ATOM 1395 N N . LEU A 1 173 ? -30.809 -10.067 27.993 1.00 78.00 173 LEU A N 1
ATOM 1396 C CA . LEU A 1 173 ? -31.336 -9.213 26.933 1.00 78.00 173 LEU A CA 1
ATOM 1397 C C . LEU A 1 173 ? -32.236 -8.131 27.521 1.00 78.00 173 LEU A C 1
ATOM 1399 O O . LEU A 1 173 ? -33.190 -8.444 28.232 1.00 78.00 173 LEU A O 1
ATOM 1403 N N . GLN A 1 174 ? -31.982 -6.878 27.156 1.00 82.56 174 GLN A N 1
ATOM 1404 C CA . GLN A 1 174 ? -32.885 -5.760 27.408 1.00 82.56 174 GLN A CA 1
ATOM 1405 C C . GLN A 1 174 ? -33.287 -5.135 26.074 1.00 82.56 174 GLN A C 1
ATOM 1407 O O . GLN A 1 174 ? -32.464 -4.955 25.179 1.00 82.56 174 GLN A O 1
ATOM 1412 N N . PHE A 1 175 ? -34.569 -4.817 25.930 1.00 82.19 175 PHE A N 1
ATOM 1413 C CA . PHE A 1 175 ? -35.096 -4.230 24.705 1.00 82.19 175 PHE A CA 1
ATOM 1414 C C . PHE A 1 175 ? -35.492 -2.785 24.956 1.00 82.19 175 PHE A C 1
ATOM 1416 O O . PHE A 1 175 ? -36.240 -2.499 25.890 1.00 82.19 175 PHE A O 1
ATOM 1423 N N . VAL A 1 176 ? -35.026 -1.886 24.095 1.00 81.94 176 VAL A N 1
ATOM 1424 C CA . VAL A 1 176 ? -35.503 -0.502 24.064 1.00 81.94 176 VAL A CA 1
ATOM 1425 C C . VAL A 1 176 ? -36.822 -0.471 23.304 1.00 81.94 176 VAL A C 1
ATOM 1427 O O . VAL A 1 176 ? -36.938 -1.080 22.233 1.00 81.94 176 VAL A O 1
ATOM 1430 N N . SER A 1 177 ? -37.838 0.174 23.878 1.00 78.69 177 SER A N 1
ATOM 1431 C CA . SER A 1 177 ? -39.162 0.271 23.264 1.00 78.69 177 SER A CA 1
ATOM 1432 C C . SER A 1 177 ? -39.093 0.975 21.908 1.00 78.69 177 SER A C 1
ATOM 1434 O O . SER A 1 177 ? -38.248 1.832 21.647 1.00 78.69 177 SER A O 1
ATOM 1436 N N . SER A 1 178 ? -39.985 0.571 21.009 1.00 75.56 178 SER A N 1
ATOM 1437 C CA . SER A 1 178 ? -40.135 1.211 19.705 1.00 75.56 178 SER A CA 1
ATOM 1438 C C . SER A 1 178 ? -40.487 2.690 19.873 1.00 75.56 178 SER A C 1
ATOM 1440 O O . SER A 1 178 ? -41.308 3.033 20.719 1.00 75.56 178 SER A O 1
ATOM 1442 N N . GLY A 1 179 ? -39.888 3.554 19.055 1.00 76.75 179 GLY A N 1
ATOM 1443 C CA . GLY A 1 179 ? -40.162 4.996 19.050 1.00 76.75 179 GLY A CA 1
ATOM 1444 C C . GLY A 1 179 ? -39.218 5.834 19.915 1.00 76.75 179 GLY A C 1
ATOM 1445 O O . GLY A 1 179 ? -39.064 7.017 19.640 1.00 76.75 179 GLY A O 1
ATOM 1446 N N . ILE A 1 180 ? -38.506 5.235 20.878 1.00 78.88 180 ILE A N 1
ATOM 1447 C CA . ILE A 1 180 ? -37.494 5.948 21.683 1.00 78.88 180 ILE A CA 1
ATOM 1448 C C . ILE A 1 180 ? -36.056 5.581 21.304 1.00 78.88 180 ILE A C 1
ATOM 1450 O O . ILE A 1 180 ? -35.120 5.971 21.991 1.00 78.88 180 ILE A O 1
ATOM 1454 N N . THR A 1 181 ? -35.851 4.836 20.219 1.00 77.00 181 THR A N 1
ATOM 1455 C CA . THR A 1 181 ? -34.540 4.319 19.806 1.00 77.00 181 THR A CA 1
ATOM 1456 C C . THR A 1 181 ? -33.492 5.432 19.667 1.00 77.00 181 THR A C 1
ATOM 1458 O O . THR A 1 181 ? -32.422 5.351 20.262 1.00 77.00 181 THR A O 1
ATOM 1461 N N . GLY A 1 182 ? -33.856 6.546 19.024 1.00 68.62 182 GLY A N 1
ATOM 1462 C CA . GLY A 1 182 ? -32.982 7.714 18.856 1.00 68.62 182 GLY A CA 1
ATOM 1463 C C . GLY A 1 182 ? -32.692 8.521 20.131 1.00 68.62 182 GLY A C 1
ATOM 1464 O O . GLY A 1 182 ? -31.917 9.470 20.061 1.00 68.62 182 GLY A O 1
ATOM 1465 N N . LEU A 1 183 ? -33.302 8.170 21.270 1.00 74.56 183 LEU A N 1
ATOM 1466 C CA . LEU A 1 183 ? -33.095 8.810 22.579 1.00 74.56 183 LEU A CA 1
ATOM 1467 C C . LEU A 1 183 ? -32.523 7.844 23.625 1.00 74.56 183 LEU A C 1
ATOM 1469 O O . LEU A 1 183 ? -31.747 8.249 24.484 1.00 74.56 183 LEU A O 1
ATOM 1473 N N . GLY A 1 184 ? -32.922 6.575 23.566 1.00 69.81 184 GLY A N 1
ATOM 1474 C CA . GLY A 1 184 ? -32.642 5.566 24.583 1.00 69.81 184 GLY A CA 1
ATOM 1475 C C . GLY A 1 184 ? -31.673 4.477 24.139 1.00 69.81 184 GLY A C 1
ATOM 1476 O O . GLY A 1 184 ? -31.243 3.695 24.984 1.00 69.81 184 GLY A O 1
ATOM 1477 N N . GLN A 1 185 ? -31.310 4.393 22.851 1.00 78.44 185 GLN A N 1
ATOM 1478 C CA . GLN A 1 185 ? -30.271 3.464 22.414 1.00 78.44 185 GLN A CA 1
ATOM 1479 C C . GLN A 1 185 ? -28.895 4.124 22.425 1.00 78.44 185 GLN A C 1
ATOM 1481 O O . GLN A 1 185 ? -28.645 5.033 21.629 1.00 78.44 185 GLN A O 1
ATOM 1486 N N . PRO A 1 186 ? -27.954 3.624 23.249 1.00 79.56 186 PRO A N 1
ATOM 1487 C CA . PRO A 1 186 ? -26.613 4.195 23.339 1.00 79.56 186 PRO A CA 1
ATOM 1488 C C . PRO A 1 186 ? -25.889 4.238 21.991 1.00 79.56 186 PRO A C 1
ATOM 1490 O O . PRO A 1 186 ? -25.153 5.181 21.716 1.00 79.56 186 PRO A O 1
ATOM 1493 N N . MET A 1 187 ? -26.115 3.243 21.126 1.00 82.44 187 MET A N 1
ATOM 1494 C CA . MET A 1 187 ? -25.519 3.212 19.792 1.00 82.44 187 MET A CA 1
ATOM 1495 C C . MET A 1 187 ? -26.062 4.332 18.900 1.00 82.44 187 MET A C 1
ATOM 1497 O O . MET A 1 187 ? -25.276 5.022 18.254 1.00 82.44 187 MET A O 1
ATOM 1501 N N . ASP A 1 188 ? -27.376 4.556 18.901 1.00 79.31 188 ASP A N 1
ATOM 1502 C CA . ASP A 1 188 ? -27.979 5.595 18.072 1.00 79.31 188 ASP A CA 1
ATOM 1503 C C . ASP A 1 188 ? -27.606 7.001 18.548 1.00 79.31 188 ASP A C 1
ATOM 1505 O O . ASP A 1 188 ? -27.250 7.853 17.734 1.00 79.31 188 ASP A O 1
ATOM 1509 N N . VAL A 1 189 ? -27.607 7.227 19.864 1.00 81.19 189 VAL A N 1
ATOM 1510 C CA . VAL A 1 189 ? -27.339 8.544 20.460 1.00 81.19 189 VAL A CA 1
ATOM 1511 C C . VAL A 1 189 ? -25.853 8.890 20.446 1.00 81.19 189 VAL A C 1
ATOM 1513 O O . VAL A 1 189 ? -25.480 9.981 20.024 1.00 81.19 189 VAL A O 1
ATOM 1516 N N . ALA A 1 190 ? -24.993 7.987 20.922 1.00 76.69 190 ALA A N 1
ATOM 1517 C CA . ALA A 1 190 ? -23.583 8.307 21.139 1.00 76.69 190 ALA A CA 1
ATOM 1518 C C . ALA A 1 190 ? -22.716 8.075 19.898 1.00 76.69 190 ALA A C 1
ATOM 1520 O O . ALA A 1 190 ? -21.657 8.686 19.772 1.00 76.69 190 ALA A O 1
ATOM 1521 N N . VAL A 1 191 ? -23.132 7.184 18.990 1.00 80.38 191 VAL A N 1
ATOM 1522 C CA . VAL A 1 191 ? -22.316 6.793 17.831 1.00 80.38 191 VAL A CA 1
ATOM 1523 C C . VAL A 1 191 ? -22.969 7.227 16.527 1.00 80.38 191 VAL A C 1
ATOM 1525 O O . VAL A 1 191 ? -22.348 7.953 15.750 1.00 80.38 191 VAL A O 1
ATOM 1528 N N . MET A 1 192 ? -24.213 6.813 16.275 1.00 80.75 192 MET A N 1
ATOM 1529 C CA . MET A 1 192 ? -24.842 7.041 14.974 1.00 80.75 192 MET A CA 1
ATOM 1530 C C . MET A 1 192 ? -25.236 8.496 14.757 1.00 80.75 192 MET A C 1
ATOM 1532 O O . MET A 1 192 ? -25.107 8.966 13.632 1.00 80.75 192 MET A O 1
ATOM 1536 N N . LYS A 1 193 ? -25.681 9.219 15.789 1.00 80.31 193 LYS A N 1
ATOM 1537 C CA . LYS A 1 193 ? -26.039 10.636 15.665 1.00 80.31 193 LYS A CA 1
ATOM 1538 C C . LYS A 1 193 ? -24.827 11.508 15.295 1.00 80.31 193 LYS A C 1
ATOM 1540 O O . LYS A 1 193 ? -24.865 12.067 14.204 1.00 80.31 193 LYS A O 1
ATOM 1545 N N . PRO A 1 194 ? -23.704 11.523 16.048 1.00 83.50 194 PRO A N 1
ATOM 1546 C CA . PRO A 1 194 ? -22.510 12.269 15.634 1.00 83.50 194 PRO A CA 1
ATOM 1547 C C . PRO A 1 194 ? -21.970 11.836 14.266 1.00 83.50 194 PRO A C 1
ATOM 1549 O O . PRO A 1 194 ? -21.456 12.653 13.506 1.00 83.50 194 PRO A O 1
ATOM 1552 N N . PHE A 1 195 ? -22.089 10.545 13.940 1.00 81.19 195 PHE A N 1
ATOM 1553 C CA . PHE A 1 195 ? -21.702 10.030 12.632 1.00 81.19 195 PHE A CA 1
ATOM 1554 C C . PHE A 1 195 ? -22.580 10.591 11.504 1.00 81.19 195 PHE A C 1
ATOM 1556 O O . PHE A 1 195 ? -22.047 11.024 10.488 1.00 81.19 195 PHE A O 1
ATOM 1563 N N . LYS A 1 196 ? -23.907 10.609 11.670 1.00 79.19 196 LYS A N 1
ATOM 1564 C CA . LYS A 1 196 ? -24.848 11.167 10.686 1.00 79.19 196 LYS A CA 1
ATOM 1565 C C . LYS A 1 196 ? -24.693 12.684 10.559 1.00 79.19 196 LYS A C 1
ATOM 1567 O O . LYS A 1 196 ? -24.652 13.184 9.440 1.00 79.19 196 LYS A O 1
ATOM 1572 N N . ASP A 1 197 ? -24.503 13.386 11.672 1.00 82.50 197 ASP A N 1
ATOM 1573 C CA . ASP A 1 197 ? -24.295 14.840 11.698 1.00 82.50 197 ASP A CA 1
ATOM 1574 C C . ASP A 1 197 ? -23.000 15.246 10.965 1.00 82.50 197 ASP A C 1
ATOM 1576 O O . ASP A 1 197 ? -22.947 16.281 10.303 1.00 82.50 197 ASP A O 1
ATOM 1580 N N . ALA A 1 198 ? -21.960 14.403 11.013 1.00 80.56 198 ALA A N 1
ATOM 1581 C CA . ALA A 1 198 ? -20.711 14.609 10.276 1.00 80.56 198 ALA A CA 1
ATOM 1582 C C . ALA A 1 198 ? -20.821 14.336 8.759 1.00 80.56 198 ALA A C 1
ATOM 1584 O O . ALA A 1 198 ? -19.936 14.738 8.000 1.00 80.56 198 ALA A O 1
ATOM 1585 N N . PHE A 1 199 ? -21.883 13.660 8.306 1.00 75.38 199 PHE A N 1
ATOM 1586 C CA . PHE A 1 199 ? -22.120 13.312 6.902 1.00 75.38 199 PHE A CA 1
ATOM 1587 C C . PHE A 1 199 ? -23.578 13.605 6.494 1.00 75.38 199 PHE A C 1
ATOM 1589 O O . PHE A 1 199 ? -24.329 12.674 6.196 1.00 75.38 199 PHE A O 1
ATOM 1596 N N . PRO A 1 200 ? -23.980 14.889 6.407 1.00 59.50 200 PRO A N 1
ATOM 1597 C CA . PRO A 1 200 ? -25.381 15.295 6.232 1.00 59.50 200 PRO A CA 1
ATOM 1598 C C . PRO A 1 200 ? -26.028 14.900 4.887 1.00 59.50 200 PRO A C 1
ATOM 1600 O O . PRO A 1 200 ? -27.209 15.154 4.689 1.00 59.50 200 PRO A O 1
ATOM 1603 N N . TYR A 1 201 ? -25.292 14.261 3.967 1.00 52.50 201 TYR A N 1
ATOM 1604 C CA . TYR A 1 201 ? -25.762 13.900 2.620 1.00 52.50 201 TYR A CA 1
ATOM 1605 C C . TYR A 1 201 ? -25.557 12.425 2.256 1.00 52.50 201 TYR A C 1
ATOM 1607 O O . TYR A 1 201 ? -25.301 12.095 1.099 1.00 52.50 201 TYR A O 1
ATOM 1615 N N . VAL A 1 202 ? -25.665 11.513 3.221 1.00 46.31 202 VAL A N 1
ATOM 1616 C CA . VAL A 1 202 ? -25.858 10.091 2.904 1.00 46.31 202 VAL A CA 1
ATOM 1617 C C . VAL A 1 202 ? -27.241 9.678 3.388 1.00 46.31 202 VAL A C 1
ATOM 1619 O O . VAL A 1 202 ? -27.389 9.001 4.402 1.00 46.31 202 VAL A O 1
ATOM 1622 N N . CYS A 1 203 ? -28.263 10.109 2.646 1.00 36.25 203 CYS A N 1
ATOM 1623 C CA . CYS A 1 203 ? -29.478 9.310 2.552 1.00 36.25 203 CYS A CA 1
ATOM 1624 C C . CYS A 1 203 ? -29.080 7.968 1.927 1.00 36.25 203 CYS A C 1
ATOM 1626 O O . CYS A 1 203 ? -28.477 7.941 0.850 1.00 36.25 203 CYS A O 1
ATOM 1628 N N . ILE A 1 204 ? -29.351 6.882 2.649 1.00 38.59 204 ILE A N 1
ATOM 1629 C CA . ILE A 1 204 ? -29.481 5.546 2.060 1.00 38.59 204 ILE A CA 1
ATOM 1630 C C . ILE A 1 204 ? -30.871 5.484 1.437 1.00 38.59 204 ILE A C 1
ATOM 1632 O O . ILE A 1 204 ? -31.805 5.984 2.107 1.00 38.59 204 ILE A O 1
#